Protein AF-0000000086527528 (afdb_homodimer)

Sequence (196 aa):
MATLIVSYPAAEGMGFDREYYLATHISLVRAAWGECGLQSVEALFPAPGAQPFACVTLLRFSDQTGIDAALSSARTAEVVGDVRNFTQVQPAIFRAGDMATLIVSYPAAEGMGFDREYYLATHISLVRAAWGECGLQSVEALFPAPGAQPFACVTLLRFSDQTGIDAALSSARTAEVVGDVRNFTQVQPAIFRAGD

pLDDT: mean 96.7, std 4.32, range [61.22, 98.81]

Secondary structure (DSSP, 8-state):
-EEEEEEEE--TT--B-HHHIIIIIHHHHHHHHGGGTEEEEEEE-BPSS--SEEEEEEEEESSHHHHHHHHHSTTHHHHHHTGGGTBSSPPEEEEE--/-EEEEEEEE--TT--B-HHHIIIIIHHHHHHHHGGGTEEEEEEE-BPSS--SEEEEEEEEESSHHHHHHHHHSTTHHHHHHTGGGTBSSPPEEEEE--

InterPro domains:
  IPR009799 EthD domain [TIGR02118] (1-93)
  IPR011008 Dimeric alpha-beta barrel [SSF54909] (1-95)

Radius of gyration: 17.03 Å; Cα contacts (8 Å, |Δi|>4): 379; chains: 2; bounding box: 34×44×36 Å

Structure (mmCIF, N/CA/C/O backbone):
data_AF-0000000086527528-model_v1
#
loop_
_entity.id
_entity.type
_entity.pdbx_description
1 polymer 'EthD family reductase'
#
loop_
_atom_site.group_PDB
_atom_site.id
_atom_site.type_symbol
_atom_site.label_atom_id
_atom_site.label_alt_id
_atom_site.label_comp_id
_atom_site.label_asym_id
_atom_site.label_entity_id
_atom_site.label_seq_id
_atom_site.pdbx_PDB_ins_code
_atom_site.Cartn_x
_atom_site.Cartn_y
_atom_site.Cartn_z
_atom_site.occupancy
_atom_site.B_iso_or_equiv
_atom_site.auth_seq_id
_atom_site.auth_comp_id
_atom_site.auth_asym_id
_atom_site.auth_atom_id
_atom_site.pdbx_PDB_model_num
ATOM 1 N N . MET A 1 1 ? 12.195 -6.562 8.039 1 93.25 1 MET A N 1
ATOM 2 C CA . MET A 1 1 ? 11.016 -7.047 7.312 1 93.25 1 MET A CA 1
ATOM 3 C C . MET A 1 1 ? 10.859 -6.312 5.984 1 93.25 1 MET A C 1
ATOM 5 O O . MET A 1 1 ? 11.023 -5.094 5.918 1 93.25 1 MET A O 1
ATOM 9 N N . ALA A 1 2 ? 10.656 -7.102 4.898 1 97.62 2 ALA A N 1
ATOM 10 C CA . ALA A 1 2 ? 10.438 -6.527 3.574 1 97.62 2 ALA A CA 1
ATOM 11 C C . ALA A 1 2 ? 8.969 -6.637 3.164 1 97.62 2 ALA A C 1
ATOM 13 O O . ALA A 1 2 ? 8.258 -7.531 3.621 1 97.62 2 ALA A O 1
ATOM 14 N N . THR A 1 3 ? 8.578 -5.715 2.365 1 98.56 3 THR A N 1
ATOM 15 C CA . THR A 1 3 ? 7.184 -5.695 1.939 1 98.56 3 THR A CA 1
ATOM 16 C C . THR A 1 3 ? 7.082 -5.664 0.417 1 98.56 3 THR A C 1
ATOM 18 O O . THR A 1 3 ? 7.75 -4.863 -0.238 1 98.56 3 THR A O 1
ATOM 21 N N . LEU A 1 4 ? 6.344 -6.562 -0.132 1 98.62 4 LEU A N 1
ATOM 22 C CA . LEU A 1 4 ? 5.91 -6.527 -1.524 1 98.62 4 LEU A CA 1
ATOM 23 C C . LEU A 1 4 ? 4.469 -6.043 -1.633 1 98.62 4 LEU A C 1
ATOM 25 O O . LEU A 1 4 ? 3.559 -6.652 -1.061 1 98.62 4 LEU A O 1
ATOM 29 N N . ILE A 1 5 ? 4.281 -4.953 -2.312 1 98.75 5 ILE A N 1
ATOM 30 C CA . ILE A 1 5 ? 2.943 -4.418 -2.529 1 98.75 5 ILE A CA 1
ATOM 31 C C . ILE A 1 5 ? 2.512 -4.672 -3.973 1 98.75 5 ILE A C 1
ATOM 33 O O . ILE A 1 5 ? 3.227 -4.312 -4.914 1 98.75 5 ILE A O 1
ATOM 37 N N . VAL A 1 6 ? 1.401 -5.305 -4.105 1 98.69 6 VAL A N 1
ATOM 38 C CA . VAL A 1 6 ? 0.771 -5.52 -5.406 1 98.69 6 VAL A CA 1
ATOM 39 C C . VAL A 1 6 ? -0.529 -4.723 -5.488 1 98.69 6 VAL A C 1
ATOM 41 O O . VAL A 1 6 ? -1.439 -4.926 -4.68 1 98.69 6 VAL A O 1
ATOM 44 N N . SER A 1 7 ? -0.571 -3.816 -6.434 1 98.44 7 SER A N 1
ATOM 45 C CA . SER A 1 7 ? -1.746 -2.963 -6.582 1 98.44 7 SER A CA 1
ATOM 46 C C . SER A 1 7 ? -2.457 -3.227 -7.902 1 98.44 7 SER A C 1
ATOM 48 O O . SER A 1 7 ? -1.813 -3.348 -8.945 1 98.44 7 SER A O 1
ATOM 50 N N . TYR A 1 8 ? -3.746 -3.334 -7.844 1 98.38 8 TYR A N 1
ATOM 51 C CA . TYR A 1 8 ? -4.598 -3.473 -9.023 1 98.38 8 TYR A CA 1
ATOM 52 C C . TYR A 1 8 ? -5.371 -2.188 -9.289 1 98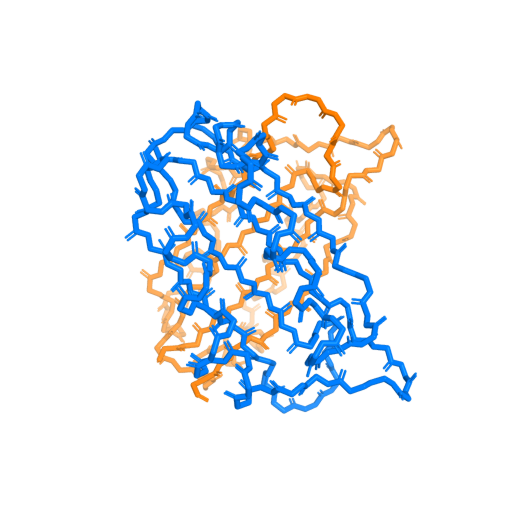.38 8 TYR A C 1
ATOM 54 O O . TYR A 1 8 ? -6.379 -1.911 -8.633 1 98.38 8 TYR A O 1
ATOM 62 N N . PRO A 1 9 ? -4.875 -1.403 -10.258 1 97.5 9 PRO A N 1
ATOM 63 C CA . PRO A 1 9 ? -5.59 -0.156 -10.539 1 97.5 9 PRO A CA 1
ATOM 64 C C . PRO A 1 9 ? -7.062 -0.381 -10.867 1 97.5 9 PRO A C 1
ATOM 66 O O . PRO A 1 9 ? -7.418 -1.403 -11.461 1 97.5 9 PRO A O 1
ATOM 69 N N . ALA A 1 10 ? -7.867 0.592 -10.43 1 96.88 10 ALA A N 1
ATOM 70 C CA . ALA A 1 10 ? -9.258 0.586 -10.867 1 96.88 10 ALA A CA 1
ATOM 71 C C . ALA A 1 10 ? -9.375 1.012 -12.328 1 96.88 10 ALA A C 1
ATOM 73 O O . ALA A 1 10 ? -8.711 1.958 -12.758 1 96.88 10 ALA A O 1
ATOM 74 N N . ALA A 1 11 ? -9.953 0.216 -13.109 1 92.81 11 ALA A N 1
ATOM 75 C CA . ALA A 1 11 ? -10.133 0.537 -14.523 1 92.81 11 ALA A CA 1
ATOM 76 C C . ALA A 1 11 ? -11.594 0.412 -14.93 1 92.81 11 ALA A C 1
ATOM 78 O O . ALA A 1 11 ? -12.273 -0.55 -14.562 1 92.81 11 ALA A O 1
ATOM 79 N N . GLU A 1 12 ? -11.969 1.479 -15.633 1 89.25 12 GLU A N 1
ATOM 80 C CA . GLU A 1 12 ? -13.352 1.474 -16.094 1 89.25 12 GLU A CA 1
ATOM 81 C C . GLU A 1 12 ? -13.664 0.212 -16.906 1 89.25 12 GLU A C 1
ATOM 83 O O . GLU A 1 12 ? -12.883 -0.181 -17.766 1 89.25 12 GLU A O 1
ATOM 88 N N . GLY A 1 13 ? -14.734 -0.458 -16.578 1 90.94 13 GLY A N 1
ATOM 89 C CA . GLY A 1 13 ? -15.195 -1.611 -17.344 1 90.94 13 GLY A CA 1
ATOM 90 C C . GLY A 1 13 ? -14.5 -2.9 -16.953 1 90.94 13 GLY A C 1
ATOM 91 O O . GLY A 1 13 ? -14.844 -3.977 -17.438 1 90.94 13 GLY A O 1
ATOM 92 N N . MET A 1 14 ? -13.539 -2.709 -16.141 1 91.56 14 MET A N 1
ATOM 93 C CA . MET A 1 14 ? -12.852 -3.91 -15.68 1 91.56 14 MET A CA 1
ATOM 94 C C . MET A 1 14 ? -13.25 -4.246 -14.242 1 91.56 14 MET A C 1
ATOM 96 O O . MET A 1 14 ? -13.469 -3.35 -13.43 1 91.56 14 MET A O 1
ATOM 100 N N . GLY A 1 15 ? -13.461 -5.566 -14.039 1 95.06 15 GLY A N 1
ATOM 101 C CA . GLY A 1 15 ? -13.891 -6.016 -12.719 1 95.06 15 GLY A CA 1
ATOM 102 C C . GLY A 1 15 ? -12.781 -6.688 -11.93 1 95.06 15 GLY A C 1
ATOM 103 O O . GLY A 1 15 ? -11.688 -6.91 -12.453 1 95.06 15 GLY A O 1
ATOM 104 N N . PHE A 1 16 ? -13.062 -6.918 -10.68 1 98.19 16 PHE A N 1
ATOM 105 C CA . PHE A 1 16 ? -12.227 -7.648 -9.734 1 98.19 16 PHE A CA 1
ATOM 106 C C . PHE A 1 16 ? -13.07 -8.602 -8.891 1 98.19 16 PHE A C 1
ATOM 108 O O . PHE A 1 16 ? -13.93 -8.164 -8.125 1 98.19 16 PHE A O 1
ATOM 115 N N . ASP A 1 17 ? -12.859 -9.844 -9.109 1 98.5 17 ASP A N 1
ATOM 116 C CA . ASP A 1 17 ? -13.609 -10.844 -8.352 1 98.5 17 ASP A CA 1
ATOM 117 C C . ASP A 1 17 ? -13.008 -11.031 -6.957 1 98.5 17 ASP A C 1
ATOM 119 O O . ASP A 1 17 ? -12.195 -11.938 -6.742 1 98.5 17 ASP A O 1
ATOM 123 N N . ARG A 1 18 ? -13.516 -10.258 -6.027 1 97.69 18 ARG A N 1
ATOM 124 C CA . ARG A 1 18 ? -12.984 -10.234 -4.668 1 97.69 18 ARG A CA 1
ATOM 125 C C . ARG A 1 18 ? -13.109 -11.602 -4.008 1 97.69 18 ARG A C 1
ATOM 127 O O . ARG A 1 18 ? -12.188 -12.055 -3.32 1 97.69 18 ARG A O 1
ATOM 134 N N . GLU A 1 19 ? -14.281 -12.195 -4.18 1 98.25 19 GLU A N 1
ATOM 135 C CA . GLU A 1 19 ? -14.523 -13.484 -3.543 1 98.25 19 GLU A CA 1
ATOM 136 C C . GLU A 1 19 ? -13.5 -14.523 -3.998 1 98.25 19 GLU A C 1
ATOM 138 O O . GLU A 1 19 ? -12.906 -15.219 -3.174 1 98.25 19 GLU A O 1
ATOM 143 N N . TYR A 1 20 ? -13.336 -14.617 -5.344 1 98.81 20 TYR A N 1
ATOM 144 C CA . TYR A 1 20 ? -12.344 -15.555 -5.867 1 98.81 20 TYR A CA 1
ATOM 145 C C . TYR A 1 20 ? -10.953 -15.242 -5.332 1 98.81 20 TYR A C 1
ATOM 147 O O . TYR A 1 20 ? -10.211 -16.141 -4.941 1 98.81 20 TYR A O 1
ATOM 155 N N . TYR A 1 21 ? -10.648 -13.953 -5.305 1 98.75 21 TYR A N 1
ATOM 156 C CA . TYR A 1 21 ? -9.328 -13.516 -4.879 1 98.75 21 TYR A CA 1
ATOM 157 C C . TYR A 1 21 ? -9.031 -13.977 -3.455 1 98.75 21 TYR A C 1
ATOM 159 O O . TYR A 1 21 ? -7.977 -14.562 -3.189 1 98.75 21 TYR A O 1
ATOM 167 N N . LEU A 1 22 ? -9.984 -13.758 -2.518 1 98.12 22 LEU A N 1
ATOM 168 C CA . LEU A 1 22 ? -9.805 -14.07 -1.103 1 98.12 22 LEU A CA 1
ATOM 169 C C . LEU A 1 22 ? -9.859 -15.578 -0.866 1 98.12 22 LEU A C 1
ATOM 171 O O . LEU A 1 22 ? -9.078 -16.109 -0.077 1 98.12 22 LEU A O 1
ATOM 175 N N . ALA A 1 23 ? -10.688 -16.25 -1.601 1 98 23 ALA A N 1
ATOM 176 C CA . ALA A 1 23 ? -10.945 -17.656 -1.328 1 98 23 ALA A CA 1
ATOM 177 C C . ALA A 1 23 ? -9.906 -18.547 -2.004 1 98 23 ALA A C 1
ATOM 179 O O . ALA A 1 23 ? -9.586 -19.641 -1.508 1 98 23 ALA A O 1
ATOM 180 N N . THR A 1 24 ? -9.352 -18.094 -3.145 1 98.69 24 THR A N 1
ATOM 181 C CA . THR A 1 24 ? -8.539 -18.984 -3.961 1 98.69 24 THR A CA 1
ATOM 182 C C . THR A 1 24 ? -7.156 -18.391 -4.203 1 98.69 24 THR A C 1
ATOM 184 O O . THR A 1 24 ? -6.141 -19.031 -3.918 1 98.69 24 THR A O 1
ATOM 187 N N . HIS A 1 25 ? -7.051 -17.188 -4.73 1 98.81 25 HIS A N 1
ATOM 188 C CA . HIS A 1 25 ? -5.766 -16.641 -5.156 1 98.81 25 HIS A CA 1
ATOM 189 C C . HIS A 1 25 ? -4.82 -16.469 -3.975 1 98.81 25 HIS A C 1
ATOM 191 O O . HIS A 1 25 ? -3.631 -16.781 -4.074 1 98.81 25 HIS A O 1
ATOM 197 N N . ILE A 1 26 ? -5.336 -15.984 -2.848 1 98.69 26 ILE A N 1
ATOM 198 C CA . ILE A 1 26 ? -4.492 -15.75 -1.68 1 98.69 26 ILE A CA 1
ATOM 199 C C . ILE A 1 26 ? -3.914 -17.078 -1.189 1 98.69 26 ILE A C 1
ATOM 201 O O . ILE A 1 26 ? -2.746 -17.141 -0.801 1 98.69 26 ILE A O 1
ATOM 205 N N . SER A 1 27 ? -4.773 -18.109 -1.193 1 98.5 27 SER A N 1
ATOM 206 C CA . SER A 1 27 ? -4.277 -19.422 -0.811 1 98.5 27 SER A CA 1
ATOM 207 C C . SER A 1 27 ? -3.174 -19.891 -1.752 1 98.5 27 SER A C 1
ATOM 209 O O . SER A 1 27 ? -2.189 -20.484 -1.312 1 98.5 27 SER A O 1
ATOM 211 N N . LEU A 1 28 ? -3.336 -19.656 -3.049 1 98.62 28 LEU A N 1
ATOM 212 C CA . LEU A 1 28 ? -2.32 -19.984 -4.043 1 98.62 28 LEU A CA 1
ATOM 213 C C . LEU A 1 28 ? -1.018 -19.25 -3.758 1 98.62 28 LEU A C 1
ATOM 215 O O . LEU A 1 28 ? 0.061 -19.844 -3.803 1 98.62 28 LEU A O 1
ATOM 219 N N . VAL A 1 29 ? -1.056 -17.969 -3.432 1 98.69 29 VAL A N 1
ATOM 220 C CA . VAL A 1 29 ? 0.1 -17.141 -3.113 1 98.69 29 VAL A CA 1
ATOM 221 C C . VAL A 1 29 ? 0.828 -17.719 -1.898 1 98.69 29 VAL A C 1
ATOM 223 O O . VAL A 1 29 ? 2.049 -17.875 -1.922 1 98.69 29 VAL A O 1
ATOM 226 N N . ARG A 1 30 ? 0.06 -18.047 -0.839 1 98.38 30 ARG A N 1
ATOM 227 C CA . ARG A 1 30 ? 0.654 -18.578 0.384 1 98.38 30 ARG A CA 1
ATOM 228 C C . ARG A 1 30 ? 1.341 -19.906 0.126 1 98.38 30 ARG A C 1
ATOM 230 O O . ARG A 1 30 ? 2.426 -20.172 0.653 1 98.38 30 ARG A O 1
ATOM 237 N N . ALA A 1 31 ? 0.697 -20.75 -0.648 1 98 31 ALA A N 1
ATOM 238 C CA . ALA A 1 31 ? 1.277 -22.047 -0.977 1 98 31 ALA A CA 1
ATOM 239 C C . ALA A 1 31 ? 2.557 -21.891 -1.795 1 98 31 ALA A C 1
ATOM 241 O O . ALA A 1 31 ? 3.537 -22.594 -1.571 1 98 31 ALA A O 1
ATOM 242 N N . ALA A 1 32 ? 2.539 -20.969 -2.713 1 98.19 32 ALA A N 1
ATOM 243 C CA . ALA A 1 32 ? 3.658 -20.781 -3.633 1 98.19 32 ALA A CA 1
ATOM 244 C C . ALA A 1 32 ? 4.848 -20.141 -2.922 1 98.19 32 ALA A C 1
ATOM 246 O O . ALA A 1 32 ? 6 -20.469 -3.209 1 98.19 32 ALA A O 1
ATOM 247 N N . TRP A 1 33 ? 4.609 -19.219 -1.93 1 98.25 33 TRP A N 1
ATOM 248 C CA . TRP A 1 33 ? 5.691 -18.344 -1.493 1 98.25 33 TRP A CA 1
ATOM 249 C C . TRP A 1 33 ? 5.957 -18.516 -0.001 1 98.25 33 TRP A C 1
ATOM 251 O O . TRP A 1 33 ? 6.828 -17.844 0.559 1 98.25 33 TRP A O 1
ATOM 261 N N . GLY A 1 34 ? 5.168 -19.375 0.672 1 97.69 34 GLY A N 1
ATOM 262 C CA . GLY A 1 34 ? 5.398 -19.609 2.088 1 97.69 34 GLY A CA 1
ATOM 263 C C . GLY A 1 34 ? 6.828 -20.016 2.4 1 97.69 34 GLY A C 1
ATOM 264 O O . GLY A 1 34 ? 7.426 -19.516 3.355 1 97.69 34 GLY A O 1
ATOM 265 N N . GLU A 1 35 ? 7.355 -20.859 1.622 1 96.62 35 GLU A N 1
ATOM 266 C CA . GLU A 1 35 ? 8.703 -21.375 1.871 1 96.62 35 GLU A CA 1
ATOM 267 C C . GLU A 1 35 ? 9.758 -20.328 1.524 1 96.62 35 GLU A C 1
ATOM 269 O O . GLU A 1 35 ? 10.93 -20.484 1.87 1 96.62 35 GLU A O 1
ATOM 274 N N . CYS A 1 36 ? 9.336 -19.312 0.829 1 97.38 36 CYS A N 1
ATOM 275 C CA . CYS A 1 36 ? 10.258 -18.25 0.459 1 97.38 36 CYS A CA 1
ATOM 276 C C . CYS A 1 36 ? 10.32 -17.188 1.55 1 97.38 36 CYS A C 1
ATOM 278 O O . CYS A 1 36 ? 10.953 -16.141 1.368 1 97.38 36 CYS A O 1
ATOM 280 N N . GLY A 1 37 ? 9.609 -17.422 2.676 1 97.06 37 GLY A N 1
ATOM 281 C CA . GLY A 1 37 ? 9.688 -16.469 3.773 1 97.06 37 GLY A CA 1
ATOM 282 C C . GLY A 1 37 ? 8.453 -15.586 3.885 1 97.06 37 GLY A C 1
ATOM 283 O O . GLY A 1 37 ? 8.453 -14.617 4.641 1 97.06 37 GLY A O 1
ATOM 284 N N . LEU A 1 38 ? 7.395 -15.852 3.115 1 98.31 38 LEU A N 1
ATOM 285 C CA . LEU A 1 38 ? 6.145 -15.109 3.264 1 98.31 38 LEU A CA 1
ATOM 286 C C . LEU A 1 38 ? 5.574 -15.289 4.668 1 98.31 38 LEU A C 1
ATOM 288 O O . LEU A 1 38 ? 5.355 -16.422 5.117 1 98.31 38 LEU A O 1
ATOM 292 N N . GLN A 1 39 ? 5.34 -14.117 5.316 1 98.19 39 GLN A N 1
ATOM 293 C CA . GLN A 1 39 ? 4.891 -14.156 6.703 1 98.19 39 GLN A CA 1
ATOM 294 C C . GLN A 1 39 ? 3.416 -13.781 6.812 1 98.19 39 GLN A C 1
ATOM 296 O O . GLN A 1 39 ? 2.707 -14.273 7.695 1 98.19 39 GLN A O 1
ATOM 301 N N . SER A 1 40 ? 2.979 -12.898 5.957 1 98.06 40 SER A N 1
ATOM 302 C CA . SER A 1 40 ? 1.575 -12.492 5.992 1 98.06 40 SER A CA 1
ATOM 303 C C . SER A 1 40 ? 1.138 -11.898 4.664 1 98.06 40 SER A C 1
ATOM 305 O O . SER A 1 40 ? 1.968 -11.414 3.891 1 98.06 40 SER A O 1
ATOM 307 N N . VAL A 1 41 ? -0.098 -12 4.344 1 98.44 41 VAL A N 1
ATOM 308 C CA . VAL A 1 41 ? -0.781 -11.406 3.203 1 98.44 41 VAL A CA 1
ATOM 309 C C . VAL A 1 41 ? -2.014 -10.641 3.68 1 98.44 41 VAL A C 1
ATOM 311 O O . VAL A 1 41 ? -2.854 -11.188 4.398 1 98.44 41 VAL A O 1
ATOM 314 N N . GLU A 1 42 ? -2.064 -9.453 3.346 1 97.94 42 GLU A N 1
ATOM 315 C CA . GLU A 1 42 ? -3.225 -8.617 3.646 1 97.94 42 GLU A CA 1
ATOM 316 C C . GLU A 1 42 ? -3.781 -7.969 2.381 1 97.94 42 GLU A C 1
ATOM 318 O O . GLU A 1 42 ? -3.107 -7.156 1.744 1 97.94 42 GLU A O 1
ATOM 323 N N . ALA A 1 43 ? -5.012 -8.352 1.995 1 98.31 43 ALA A N 1
ATOM 324 C CA . ALA A 1 43 ? -5.711 -7.738 0.866 1 98.31 43 ALA A CA 1
ATOM 325 C C . ALA A 1 43 ? -6.605 -6.594 1.329 1 98.31 43 ALA A C 1
ATOM 327 O O . ALA A 1 43 ? -7.457 -6.777 2.203 1 98.31 43 ALA A O 1
ATOM 328 N N . LEU A 1 44 ? -6.398 -5.445 0.76 1 98.38 44 LEU A N 1
ATOM 329 C CA . LEU A 1 44 ? -7.164 -4.242 1.071 1 98.38 44 LEU A CA 1
ATOM 330 C C . LEU A 1 44 ? -8.078 -3.863 -0.093 1 98.38 44 LEU A C 1
ATOM 332 O O . LEU A 1 44 ? -7.605 -3.682 -1.219 1 98.38 44 LEU A O 1
ATOM 336 N N . PHE A 1 45 ? -9.336 -3.752 0.229 1 97.88 45 PHE A N 1
ATOM 337 C CA . PHE A 1 45 ? -10.32 -3.381 -0.777 1 97.88 45 PHE A CA 1
ATOM 338 C C . PHE A 1 45 ? -10.852 -1.974 -0.525 1 97.88 45 PHE A C 1
ATOM 340 O O . PHE A 1 45 ? -10.867 -1.505 0.615 1 97.88 45 PHE A O 1
ATOM 347 N N . PRO A 1 46 ? -11.281 -1.362 -1.619 1 97.38 46 PRO A N 1
ATOM 348 C CA . PRO A 1 46 ? -11.633 0.056 -1.515 1 97.38 46 PRO A CA 1
ATOM 349 C C . PRO A 1 46 ? -12.883 0.295 -0.667 1 97.38 46 PRO A C 1
ATOM 351 O O . PRO A 1 46 ? -13.82 -0.504 -0.705 1 97.38 46 PRO A O 1
ATOM 354 N N . ALA A 1 47 ? -12.812 1.4 0.105 1 96.25 47 ALA A N 1
ATOM 355 C CA . ALA A 1 47 ? -14.031 1.97 0.666 1 96.25 47 ALA A CA 1
ATOM 356 C C . ALA A 1 47 ? -14.992 2.414 -0.438 1 96.25 47 ALA A C 1
ATOM 358 O O . ALA A 1 47 ? -14.594 2.516 -1.603 1 96.25 47 ALA A O 1
ATOM 359 N N . PRO A 1 48 ? -16.25 2.58 -0.132 1 93.12 48 PRO A N 1
ATOM 360 C CA . PRO A 1 48 ? -17.203 3.049 -1.138 1 93.12 48 PRO A CA 1
ATOM 361 C C . PRO A 1 48 ? -16.781 4.363 -1.789 1 93.12 48 PRO A C 1
ATOM 363 O O . PRO A 1 48 ? -16.156 5.203 -1.141 1 93.12 48 PRO A O 1
ATOM 366 N N . GLY A 1 49 ? -17.203 4.52 -3.066 1 91.5 49 GLY A N 1
ATOM 367 C CA . GLY A 1 49 ? -16.844 5.707 -3.826 1 91.5 49 GLY A CA 1
ATOM 368 C C . GLY A 1 49 ? -15.711 5.473 -4.809 1 91.5 49 GLY A C 1
ATOM 369 O O . GLY A 1 49 ? -15.227 4.352 -4.949 1 91.5 49 GLY A O 1
ATOM 370 N N . ALA A 1 50 ? -15.367 6.539 -5.488 1 93.06 50 ALA A N 1
ATOM 371 C CA . ALA A 1 50 ? -14.289 6.438 -6.465 1 93.06 50 ALA A CA 1
ATOM 372 C C . ALA A 1 50 ? -12.938 6.25 -5.77 1 93.06 50 ALA A C 1
ATOM 374 O O . ALA A 1 50 ? -12.57 7.035 -4.895 1 93.06 50 ALA A O 1
ATOM 375 N N . GLN A 1 51 ? -12.32 5.191 -6.121 1 96.19 51 GLN A N 1
ATOM 376 C CA . GLN A 1 51 ? -11.008 4.844 -5.578 1 96.19 51 GLN A CA 1
ATOM 377 C C . GLN A 1 51 ? -10.047 4.449 -6.691 1 96.19 51 GLN A C 1
ATOM 379 O O . GLN A 1 51 ? -10.453 3.902 -7.715 1 96.19 51 GLN A O 1
ATOM 384 N N . PRO A 1 52 ? -8.742 4.68 -6.473 1 96.69 52 PRO A N 1
ATOM 385 C CA . PRO A 1 52 ? -7.777 4.465 -7.551 1 96.69 52 PRO A CA 1
ATOM 386 C C . PRO A 1 52 ? -7.434 2.988 -7.746 1 96.69 52 PRO A C 1
ATOM 388 O O . PRO A 1 52 ? -6.891 2.611 -8.789 1 96.69 52 PRO A O 1
ATOM 391 N N . PHE A 1 53 ? -7.738 2.168 -6.797 1 97.75 53 PHE A N 1
ATOM 392 C CA . PHE A 1 53 ? -7.395 0.754 -6.898 1 97.75 53 PHE A CA 1
ATOM 393 C C . PHE A 1 53 ? -8.602 -0.122 -6.602 1 97.75 53 PHE A C 1
ATOM 395 O O . PHE A 1 53 ? -9.43 0.22 -5.754 1 97.75 53 PHE A O 1
ATOM 402 N N . ALA A 1 54 ? -8.656 -1.201 -7.258 1 97.81 54 ALA A N 1
ATOM 403 C CA . ALA A 1 54 ? -9.641 -2.242 -6.961 1 97.81 54 ALA A CA 1
ATOM 404 C C . ALA A 1 54 ? -9.188 -3.094 -5.773 1 97.81 54 ALA A C 1
ATOM 406 O O . ALA A 1 54 ? -10.016 -3.684 -5.074 1 97.81 54 ALA A O 1
ATOM 407 N N . CYS A 1 55 ? -7.871 -3.152 -5.562 1 98.38 55 CYS A N 1
ATOM 408 C CA . CYS A 1 55 ? -7.254 -3.914 -4.484 1 98.38 55 CYS A CA 1
ATOM 409 C C . CYS A 1 55 ? -5.793 -3.521 -4.305 1 98.38 55 CYS A C 1
ATOM 411 O O . CYS A 1 55 ? -5.094 -3.256 -5.281 1 98.38 55 CYS A O 1
ATOM 413 N N . VAL A 1 56 ? -5.383 -3.469 -3.148 1 98.62 56 VAL A N 1
ATOM 414 C CA . VAL A 1 56 ? -3.971 -3.41 -2.793 1 98.62 56 VAL A CA 1
ATOM 415 C C . VAL A 1 56 ? -3.631 -4.543 -1.828 1 98.62 56 VAL A C 1
ATOM 417 O O . VAL A 1 56 ? -4.238 -4.66 -0.762 1 98.62 56 VAL A O 1
ATOM 420 N N . THR A 1 57 ? -2.688 -5.301 -2.191 1 98.75 57 THR A N 1
ATOM 421 C CA . THR A 1 57 ? -2.289 -6.418 -1.343 1 98.75 57 THR A CA 1
ATOM 422 C C . THR A 1 57 ? -0.888 -6.199 -0.78 1 98.75 57 THR A C 1
ATOM 424 O O . THR A 1 57 ? 0.044 -5.887 -1.523 1 98.75 57 THR A O 1
ATOM 427 N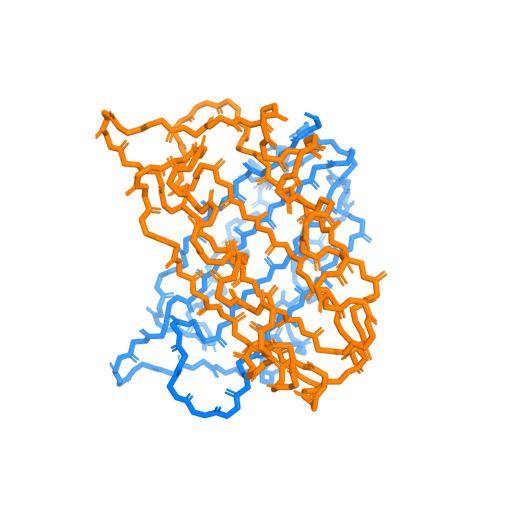 N . LEU A 1 58 ? -0.801 -6.281 0.498 1 98.31 58 LEU A N 1
ATOM 428 C CA . LEU A 1 58 ? 0.467 -6.211 1.215 1 98.31 58 LEU A CA 1
ATOM 429 C C . LEU A 1 58 ? 0.986 -7.605 1.542 1 98.31 58 LEU A C 1
ATOM 431 O O . LEU A 1 58 ? 0.324 -8.367 2.248 1 98.31 58 LEU A O 1
ATOM 435 N N . LEU A 1 59 ? 2.139 -7.949 1.013 1 98.62 59 LEU A N 1
ATOM 436 C CA . LEU A 1 59 ? 2.811 -9.203 1.334 1 98.62 59 LEU A CA 1
ATOM 437 C C . LEU A 1 59 ? 4.09 -8.945 2.121 1 98.62 59 LEU A C 1
ATOM 439 O O . LEU A 1 59 ? 5.004 -8.281 1.63 1 98.62 59 LEU A O 1
ATOM 443 N N . ARG A 1 60 ? 4.148 -9.508 3.363 1 98.5 60 ARG A N 1
ATOM 444 C CA . ARG A 1 60 ? 5.312 -9.312 4.219 1 98.5 60 ARG A CA 1
ATOM 445 C C . ARG A 1 60 ? 6.227 -10.531 4.191 1 98.5 60 ARG A C 1
ATOM 447 O O . ARG A 1 60 ? 5.77 -11.664 4.359 1 98.5 60 ARG A O 1
ATOM 454 N N . PHE A 1 61 ? 7.441 -10.242 3.938 1 98.38 61 PHE A N 1
ATOM 455 C CA . PHE A 1 61 ? 8.492 -11.258 3.936 1 98.38 61 PHE A CA 1
ATOM 456 C C . PHE A 1 61 ? 9.516 -10.969 5.027 1 98.38 61 PHE A C 1
ATOM 458 O O . PHE A 1 61 ? 9.602 -9.852 5.531 1 98.38 61 PHE A O 1
ATOM 465 N N . SER A 1 62 ? 10.305 -12.008 5.301 1 95.12 62 SER A N 1
ATOM 466 C CA . SER A 1 62 ? 11.352 -11.836 6.305 1 95.12 62 SER A CA 1
ATOM 467 C C . SER A 1 62 ? 12.375 -10.797 5.863 1 95.12 62 SER A C 1
ATOM 469 O O . SER A 1 62 ? 12.859 -10.008 6.676 1 95.12 62 SER A O 1
ATOM 471 N N . ASP A 1 63 ? 12.742 -10.812 4.691 1 95.62 63 ASP A N 1
ATOM 472 C CA . ASP A 1 63 ? 13.711 -9.883 4.125 1 95.62 63 ASP A CA 1
ATOM 473 C C . ASP A 1 63 ? 13.594 -9.828 2.602 1 95.62 63 ASP A C 1
ATOM 475 O O . ASP A 1 63 ? 12.734 -10.492 2.016 1 95.62 63 ASP A O 1
ATOM 479 N N . GLN A 1 64 ? 14.492 -9.023 1.98 1 96.44 64 GLN A N 1
ATOM 480 C CA . GLN A 1 64 ? 14.484 -8.844 0.533 1 96.44 64 GLN A CA 1
ATOM 481 C C . GLN A 1 64 ? 14.836 -10.141 -0.185 1 96.44 64 GLN A C 1
ATOM 483 O O . GLN A 1 64 ? 14.344 -10.406 -1.286 1 96.44 64 GLN A O 1
ATOM 488 N N . THR A 1 65 ? 15.633 -11 0.413 1 96.56 65 THR A N 1
ATOM 489 C CA . THR A 1 65 ? 16 -12.273 -0.195 1 96.56 65 THR A CA 1
ATOM 490 C C . THR A 1 65 ? 14.781 -13.164 -0.384 1 96.56 65 THR A C 1
ATOM 492 O O . THR A 1 65 ? 14.68 -13.891 -1.375 1 96.56 65 THR A O 1
ATOM 495 N N . GLY A 1 66 ? 13.898 -13.109 0.598 1 97.25 66 GLY A N 1
ATOM 496 C CA . GLY A 1 66 ? 12.648 -13.836 0.466 1 97.25 66 GLY A CA 1
ATOM 497 C C . GLY A 1 66 ? 11.812 -13.391 -0.722 1 97.25 66 GLY A C 1
ATOM 498 O O . GLY A 1 66 ? 11.25 -14.219 -1.438 1 97.25 66 GLY A O 1
ATOM 499 N N . ILE A 1 67 ? 11.727 -12.102 -0.979 1 97.69 67 ILE A N 1
ATOM 500 C CA . ILE A 1 67 ? 10.992 -11.586 -2.127 1 97.69 67 ILE A CA 1
ATOM 501 C C . ILE A 1 67 ? 11.656 -12.047 -3.42 1 97.69 67 ILE A C 1
ATOM 503 O O . ILE A 1 67 ? 10.977 -12.492 -4.348 1 97.69 67 ILE A O 1
ATOM 507 N N . ASP A 1 68 ? 12.992 -11.969 -3.48 1 96.56 68 ASP A N 1
ATOM 508 C CA . ASP A 1 68 ? 13.719 -12.453 -4.648 1 96.56 68 ASP A CA 1
ATOM 509 C C . ASP A 1 68 ? 13.398 -13.922 -4.914 1 96.56 68 ASP A C 1
ATOM 511 O O . ASP A 1 68 ? 13.133 -14.312 -6.055 1 96.56 68 ASP A O 1
ATOM 515 N N . ALA A 1 69 ? 13.422 -14.703 -3.885 1 97.81 69 ALA A N 1
ATOM 516 C CA . ALA A 1 69 ? 13.148 -16.141 -3.996 1 97.81 69 ALA A CA 1
ATOM 517 C C . ALA A 1 69 ? 11.727 -16.375 -4.492 1 97.81 69 ALA A C 1
ATOM 519 O O . ALA A 1 69 ? 11.5 -17.234 -5.348 1 97.81 69 ALA A O 1
ATOM 520 N N . ALA A 1 70 ? 10.773 -15.656 -3.936 1 97.94 70 ALA A N 1
ATOM 521 C CA . ALA A 1 70 ? 9.375 -15.805 -4.316 1 97.94 70 ALA A CA 1
ATOM 522 C C . ALA A 1 70 ? 9.172 -15.492 -5.797 1 97.94 70 ALA A C 1
ATOM 524 O O . ALA A 1 70 ? 8.594 -16.297 -6.535 1 97.94 70 ALA A O 1
ATOM 525 N N . LEU A 1 71 ? 9.695 -14.352 -6.25 1 96.38 71 LEU A N 1
ATOM 526 C CA . LEU A 1 71 ? 9.445 -13.875 -7.605 1 96.38 71 LEU A CA 1
ATOM 527 C C . LEU A 1 71 ? 10.195 -14.727 -8.625 1 96.38 71 LEU A C 1
ATOM 529 O O . LEU A 1 71 ? 9.812 -14.773 -9.797 1 96.38 71 LEU A O 1
ATOM 533 N N . SER A 1 72 ? 11.211 -15.43 -8.195 1 96.44 72 SER A N 1
ATOM 534 C CA . SER A 1 72 ? 11.984 -16.266 -9.102 1 96.44 72 SER A CA 1
ATOM 535 C C . SER A 1 72 ? 11.586 -17.734 -8.977 1 96.44 72 SER A C 1
ATOM 537 O O . SER A 1 72 ? 12.102 -18.594 -9.703 1 96.44 72 SER A O 1
ATOM 539 N N . SER A 1 73 ? 10.742 -18.016 -8.117 1 96.44 73 SER A N 1
ATOM 540 C CA . SER A 1 73 ? 10.359 -19.406 -7.867 1 96.44 73 SER A CA 1
ATOM 541 C C . SER A 1 73 ? 9.625 -20 -9.062 1 96.44 73 SER A C 1
ATOM 543 O O . SER A 1 73 ? 8.961 -19.281 -9.812 1 96.44 73 SER A O 1
ATOM 545 N N . ALA A 1 74 ? 9.664 -21.328 -9.219 1 95 74 ALA A N 1
ATOM 546 C CA . ALA A 1 74 ? 8.992 -22.047 -10.305 1 95 74 ALA A CA 1
ATOM 547 C C . ALA A 1 74 ? 7.48 -21.922 -10.18 1 95 74 ALA A C 1
ATOM 549 O O . ALA A 1 74 ? 6.766 -22 -11.188 1 95 74 ALA A O 1
ATOM 550 N N . ARG A 1 75 ? 7.035 -21.688 -8.938 1 96.5 75 ARG A N 1
ATOM 551 C CA . ARG A 1 75 ? 5.598 -21.656 -8.703 1 96.5 75 ARG A CA 1
ATOM 552 C C . ARG A 1 75 ? 5.016 -20.281 -9.031 1 96.5 75 ARG A C 1
ATOM 554 O O . ARG A 1 75 ? 3.793 -20.125 -9.102 1 96.5 75 ARG A O 1
ATOM 561 N N . THR A 1 76 ? 5.824 -19.281 -9.203 1 97.62 76 THR A N 1
ATOM 562 C CA . THR A 1 76 ? 5.344 -17.938 -9.461 1 97.62 76 THR A CA 1
ATOM 563 C C . THR A 1 76 ? 4.52 -17.891 -10.742 1 97.62 76 THR A C 1
ATOM 565 O O . THR A 1 76 ? 3.566 -17.109 -10.844 1 97.62 76 THR A O 1
ATOM 568 N N . ALA A 1 77 ? 4.883 -18.719 -11.734 1 96.88 77 ALA A N 1
ATOM 569 C CA . ALA A 1 77 ? 4.113 -18.766 -12.977 1 96.88 77 ALA A CA 1
ATOM 570 C C . ALA A 1 77 ? 2.65 -19.109 -12.703 1 96.88 77 ALA A C 1
ATOM 572 O O . ALA A 1 77 ? 1.749 -18.578 -13.352 1 96.88 77 ALA A O 1
ATOM 573 N N . GLU A 1 78 ? 2.432 -19.969 -11.797 1 97.31 78 GLU A N 1
ATOM 574 C CA . GLU A 1 78 ? 1.069 -20.344 -11.422 1 97.31 78 GLU A CA 1
ATOM 575 C C . GLU A 1 78 ? 0.327 -19.156 -10.82 1 97.31 78 GLU A C 1
ATOM 577 O O . GLU A 1 78 ? -0.845 -18.922 -11.125 1 97.31 78 GLU A O 1
ATOM 582 N N . VAL A 1 79 ? 0.986 -18.391 -9.898 1 98.19 79 VAL A N 1
ATOM 583 C CA . VAL A 1 79 ? 0.399 -17.234 -9.234 1 98.19 79 VAL A CA 1
ATOM 584 C C . VAL A 1 79 ? 0.04 -16.172 -10.273 1 98.19 79 VAL A C 1
ATOM 586 O O . VAL A 1 79 ? -1.089 -15.68 -10.297 1 98.19 79 VAL A O 1
ATOM 589 N N . VAL A 1 80 ? 0.919 -15.875 -11.141 1 97.5 80 VAL A N 1
ATOM 590 C CA . VAL A 1 80 ? 0.734 -14.836 -12.148 1 97.5 80 VAL A CA 1
ATOM 591 C C . VAL A 1 80 ? -0.316 -15.289 -13.164 1 97.5 80 VAL A C 1
ATOM 593 O O . VAL A 1 80 ? -1.176 -14.5 -13.562 1 97.5 80 VAL A O 1
ATOM 596 N N . GLY A 1 81 ? -0.28 -16.562 -13.562 1 97.75 81 GLY A N 1
ATOM 597 C CA . GLY A 1 81 ? -1.244 -17.109 -14.508 1 97.75 81 GLY A CA 1
ATOM 598 C C . GLY A 1 81 ? -2.662 -17.125 -13.969 1 97.75 81 GLY A C 1
ATOM 599 O O . GLY A 1 81 ? -3.623 -17.203 -14.734 1 97.75 81 GLY A O 1
ATOM 600 N N . ASP A 1 82 ? -2.816 -17.062 -12.656 1 98.56 82 ASP A N 1
ATOM 601 C CA . ASP A 1 82 ? -4.113 -17.125 -11.992 1 98.56 82 ASP A CA 1
ATOM 602 C C . ASP A 1 82 ? -4.801 -15.758 -12.016 1 98.56 82 ASP A C 1
ATOM 604 O O . ASP A 1 82 ? -5.996 -15.656 -11.734 1 98.56 82 ASP A O 1
ATOM 608 N N . VAL A 1 83 ? -4.105 -14.641 -12.391 1 98.44 83 VAL A N 1
ATOM 609 C CA . VAL A 1 83 ? -4.625 -13.281 -12.336 1 98.44 83 VAL A CA 1
ATOM 610 C C . VAL A 1 83 ? -5.848 -13.156 -13.242 1 98.44 83 VAL A C 1
ATOM 612 O O . VAL A 1 83 ? -6.84 -12.523 -12.875 1 98.44 83 VAL A O 1
ATOM 615 N N . ARG A 1 84 ? -5.898 -13.836 -14.305 1 98.12 84 ARG A N 1
ATOM 616 C CA . ARG A 1 84 ? -6.973 -13.727 -15.289 1 98.12 84 ARG A CA 1
ATOM 617 C C . ARG A 1 84 ? -8.281 -14.281 -14.727 1 98.12 84 ARG A C 1
ATOM 619 O O . ARG A 1 84 ? -9.352 -14.062 -15.305 1 98.12 84 ARG A O 1
ATOM 626 N N . ASN A 1 85 ? -8.188 -15.07 -13.695 1 98.5 85 ASN A N 1
ATOM 627 C CA . ASN A 1 85 ? -9.375 -15.695 -13.133 1 98.5 85 ASN A CA 1
ATOM 628 C C . ASN A 1 85 ? -10.164 -14.719 -12.258 1 98.5 85 ASN A C 1
ATOM 630 O O . ASN A 1 85 ? -11.32 -14.977 -11.93 1 98.5 85 ASN A O 1
ATOM 634 N N . PHE A 1 86 ? -9.578 -13.57 -11.898 1 98.62 86 PHE A N 1
ATOM 635 C CA . PHE A 1 86 ? -10.336 -12.68 -11.023 1 98.62 86 PHE A CA 1
ATOM 636 C C . PHE A 1 86 ? -10.297 -11.25 -11.547 1 98.62 86 PHE A C 1
ATOM 638 O O . PHE A 1 86 ? -11.055 -10.398 -11.078 1 98.62 86 PHE A O 1
ATOM 645 N N . THR A 1 87 ? -9.43 -10.938 -12.477 1 98.62 87 THR A N 1
ATOM 646 C CA . THR A 1 87 ? -9.398 -9.586 -13.031 1 98.62 87 THR A CA 1
ATOM 647 C C . THR A 1 87 ? -8.703 -9.57 -14.383 1 98.62 87 THR A C 1
ATOM 649 O O . THR A 1 87 ? -7.945 -10.492 -14.711 1 98.62 87 THR A O 1
ATOM 652 N N . GLN A 1 88 ? -8.922 -8.586 -15.148 1 97.38 88 GLN A N 1
ATOM 653 C CA . GLN A 1 88 ? -8.203 -8.336 -16.406 1 97.38 88 GLN A CA 1
ATOM 654 C C . GLN A 1 88 ? -7.168 -7.23 -16.234 1 97.38 88 GLN A C 1
ATOM 656 O O . GLN A 1 88 ? -6.43 -6.918 -17.172 1 97.38 88 GLN A O 1
ATOM 661 N N . VAL A 1 89 ? -7.168 -6.637 -15.047 1 96.94 89 VAL A N 1
ATOM 662 C CA . VAL A 1 89 ? -6.277 -5.512 -14.789 1 96.94 89 VAL A CA 1
ATOM 663 C C . VAL A 1 89 ? -4.863 -6.023 -14.523 1 96.94 89 VAL A C 1
ATOM 665 O O . VAL A 1 89 ? -4.676 -7.016 -13.812 1 96.94 89 VAL A O 1
ATOM 668 N N . GLN A 1 90 ? -3.916 -5.379 -15.156 1 95.5 90 GLN A N 1
ATOM 669 C CA . GLN A 1 90 ? -2.52 -5.676 -14.859 1 95.5 90 GLN A CA 1
ATOM 670 C C . GLN A 1 90 ? -2.086 -5.027 -13.547 1 95.5 90 GLN A C 1
ATOM 672 O O . GLN A 1 90 ? -2.188 -3.809 -13.391 1 95.5 90 GLN A O 1
ATOM 677 N N . PRO A 1 91 ? -1.567 -5.816 -12.648 1 97.38 91 PRO A N 1
ATOM 678 C CA . PRO A 1 91 ? -1.14 -5.219 -11.375 1 97.38 91 PRO A CA 1
ATOM 679 C C . PRO A 1 91 ? 0.191 -4.48 -11.492 1 97.38 91 PRO A C 1
ATOM 681 O O . PRO A 1 91 ? 0.943 -4.699 -12.445 1 97.38 91 PRO A O 1
ATOM 684 N N . ALA A 1 92 ? 0.404 -3.561 -10.578 1 96.69 92 ALA A N 1
ATOM 685 C CA . ALA A 1 92 ? 1.696 -2.918 -10.359 1 96.69 92 ALA A CA 1
ATOM 686 C C . ALA A 1 92 ? 2.357 -3.447 -9.086 1 96.69 92 ALA A C 1
ATOM 688 O O . ALA A 1 92 ? 1.675 -3.797 -8.125 1 96.69 92 ALA A O 1
ATOM 689 N N . ILE A 1 93 ? 3.664 -3.428 -9.117 1 97.62 93 ILE A N 1
ATOM 690 C CA . ILE A 1 93 ? 4.398 -4.023 -8.008 1 97.62 93 ILE A CA 1
ATOM 691 C C . ILE A 1 93 ? 5.348 -2.992 -7.398 1 97.62 93 ILE A C 1
ATOM 693 O O . ILE A 1 93 ? 6.012 -2.25 -8.125 1 97.62 93 ILE A O 1
ATOM 697 N N . PHE A 1 94 ? 5.359 -2.914 -6.125 1 98.31 94 PHE A N 1
ATOM 698 C CA . PHE A 1 94 ? 6.277 -2.082 -5.355 1 98.31 94 PHE A CA 1
ATOM 699 C C . PHE A 1 94 ? 6.977 -2.902 -4.277 1 98.31 94 PHE A C 1
ATOM 701 O O . PHE A 1 94 ? 6.32 -3.539 -3.449 1 98.31 94 PHE A O 1
ATOM 708 N N . ARG A 1 95 ? 8.344 -2.891 -4.383 1 97.88 95 ARG A N 1
ATOM 709 C CA . ARG A 1 95 ? 9.156 -3.559 -3.375 1 97.88 95 ARG A CA 1
ATOM 710 C C . ARG A 1 95 ? 9.719 -2.557 -2.373 1 97.88 95 ARG A C 1
ATOM 712 O O . ARG A 1 95 ? 10.352 -1.572 -2.76 1 97.88 95 ARG A O 1
ATOM 719 N N . ALA A 1 96 ? 9.258 -2.8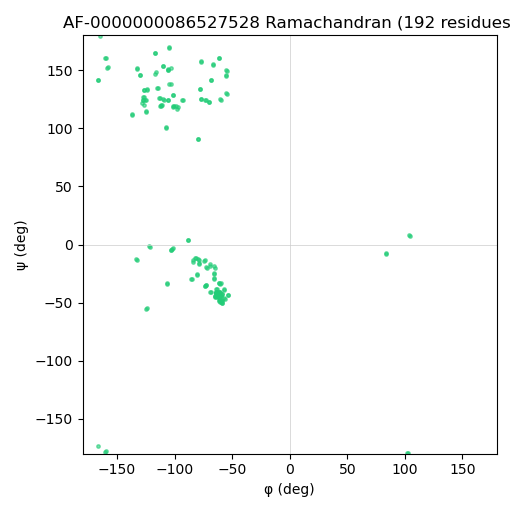77 -1.199 1 97.81 96 ALA A N 1
ATOM 720 C CA . ALA A 1 96 ? 9.742 -1.993 -0.144 1 97.81 96 ALA A CA 1
ATOM 721 C C . ALA A 1 96 ? 10.594 -2.76 0.865 1 97.81 96 ALA A C 1
ATOM 723 O O . ALA A 1 96 ? 10.258 -3.883 1.245 1 97.81 96 ALA A O 1
ATOM 724 N N . GLY A 1 97 ? 11.461 -2.137 1.365 1 80.19 97 GLY A N 1
ATOM 725 C CA . GLY A 1 97 ? 12.242 -2.916 2.314 1 80.19 97 GLY A CA 1
ATOM 726 C C . GLY A 1 97 ? 13.141 -2.064 3.191 1 80.19 97 GLY A C 1
ATOM 727 O O . GLY A 1 97 ? 13.023 -0.837 3.197 1 80.19 97 GLY A O 1
ATOM 728 N N . ASP A 1 98 ? 14.148 -2.793 4.148 1 61.22 98 ASP A N 1
ATOM 729 C CA . ASP A 1 98 ? 14.633 -2.602 5.512 1 61.22 98 ASP A CA 1
ATOM 730 C C . ASP A 1 98 ? 15.289 -1.231 5.672 1 61.22 98 ASP A C 1
ATOM 732 O O . ASP A 1 98 ? 15.711 -0.621 4.688 1 61.22 98 ASP A O 1
ATOM 736 N N . MET B 1 1 ? -10.836 -2.553 11.133 1 92.88 1 MET B N 1
ATOM 737 C CA . MET B 1 1 ? -9.742 -1.602 10.969 1 92.88 1 MET B CA 1
ATOM 738 C C . MET B 1 1 ? -9.719 -1.041 9.547 1 92.88 1 MET B C 1
ATOM 740 O O . MET B 1 1 ? -9.906 -1.782 8.578 1 92.88 1 MET B O 1
ATOM 744 N N . ALA B 1 2 ? -9.625 0.298 9.461 1 97.69 2 ALA B N 1
ATOM 745 C CA . ALA B 1 2 ? -9.547 0.96 8.156 1 97.69 2 ALA B CA 1
ATOM 746 C C . ALA B 1 2 ? -8.117 1.405 7.852 1 97.69 2 ALA B C 1
ATOM 748 O O . ALA B 1 2 ? -7.328 1.648 8.766 1 97.69 2 ALA B O 1
ATOM 749 N N . THR B 1 3 ? -7.836 1.45 6.594 1 98.56 3 THR B N 1
ATOM 750 C CA . THR B 1 3 ? -6.488 1.821 6.184 1 98.56 3 THR B CA 1
ATOM 751 C C . THR B 1 3 ? -6.523 2.967 5.176 1 98.56 3 THR B C 1
ATOM 753 O O . THR B 1 3 ? -7.281 2.924 4.207 1 98.56 3 THR B O 1
ATOM 756 N N . LEU B 1 4 ? -5.793 3.998 5.461 1 98.62 4 LEU B N 1
ATOM 757 C CA . LEU B 1 4 ? -5.484 5.059 4.512 1 98.62 4 LEU B CA 1
ATOM 758 C C . LEU B 1 4 ? -4.078 4.891 3.943 1 98.62 4 LEU B C 1
ATOM 760 O O . LEU B 1 4 ? -3.1 4.883 4.691 1 98.62 4 LEU B O 1
ATOM 764 N N . ILE B 1 5 ? -4.012 4.711 2.652 1 98.75 5 ILE B N 1
ATOM 765 C CA . ILE B 1 5 ? -2.721 4.586 1.982 1 98.75 5 ILE B CA 1
ATOM 766 C C . ILE B 1 5 ? -2.41 5.867 1.216 1 98.75 5 ILE B C 1
ATOM 768 O O . ILE B 1 5 ? -3.219 6.324 0.404 1 98.75 5 ILE B O 1
ATOM 772 N N . VAL B 1 6 ? -1.277 6.438 1.524 1 98.69 6 VAL B N 1
ATOM 773 C CA . VAL B 1 6 ? -0.761 7.594 0.8 1 98.69 6 VAL B CA 1
ATOM 774 C C . VAL B 1 6 ? 0.492 7.199 0.022 1 98.69 6 VAL B C 1
ATOM 776 O O . VAL B 1 6 ? 1.479 6.75 0.609 1 98.69 6 VAL B O 1
ATOM 779 N N . SER B 1 7 ? 0.418 7.34 -1.286 1 98.44 7 SER B N 1
ATOM 780 C CA . SER B 1 7 ? 1.539 6.957 -2.139 1 98.44 7 SER B CA 1
ATOM 781 C C . SER B 1 7 ? 2.135 8.172 -2.848 1 98.44 7 SER B C 1
ATOM 783 O O . SER B 1 7 ? 1.4 9.016 -3.355 1 98.4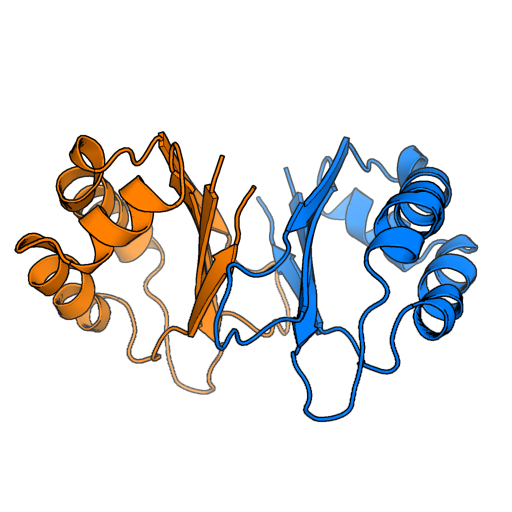4 7 SER B O 1
ATOM 785 N N . TYR B 1 8 ? 3.436 8.25 -2.85 1 98.38 8 TYR B N 1
ATOM 786 C CA . TYR B 1 8 ? 4.18 9.273 -3.57 1 98.38 8 TYR B CA 1
ATOM 787 C C . TYR B 1 8 ? 4.871 8.688 -4.797 1 98.38 8 TYR B C 1
ATOM 789 O O . TYR B 1 8 ? 5.926 8.055 -4.68 1 98.38 8 TYR B O 1
ATOM 797 N N . PRO B 1 9 ? 4.246 8.898 -5.965 1 97.5 9 PRO B N 1
ATOM 798 C CA . PRO B 1 9 ? 4.875 8.336 -7.168 1 97.5 9 PRO B CA 1
ATOM 799 C C . PRO B 1 9 ? 6.32 8.797 -7.344 1 97.5 9 PRO B C 1
ATOM 801 O O . PRO B 1 9 ? 6.66 9.93 -6.977 1 97.5 9 PRO B O 1
ATOM 804 N N . ALA B 1 10 ? 7.121 7.875 -7.867 1 96.94 10 ALA B N 1
ATOM 805 C CA . ALA B 1 10 ? 8.469 8.273 -8.273 1 96.94 10 ALA B CA 1
ATOM 806 C C . ALA B 1 10 ? 8.438 9.117 -9.539 1 96.94 10 ALA B C 1
ATOM 808 O O . ALA B 1 10 ? 7.688 8.82 -10.477 1 96.94 10 ALA B O 1
ATOM 809 N N . ALA B 1 11 ? 8.992 10.25 -9.492 1 92.94 11 ALA B N 1
ATOM 810 C CA . ALA B 1 11 ? 9.031 11.133 -10.656 1 92.94 11 ALA B CA 1
ATOM 811 C C . ALA B 1 11 ? 10.461 11.578 -10.953 1 92.94 11 ALA B C 1
ATOM 813 O O . ALA B 1 11 ? 11.219 11.922 -10.039 1 92.94 11 ALA B O 1
ATOM 814 N N . GLU B 1 12 ? 10.727 11.445 -12.242 1 89.44 12 GLU B N 1
ATOM 815 C CA . GLU B 1 12 ? 12.07 11.859 -12.648 1 89.44 12 GLU B CA 1
ATOM 816 C C . GLU B 1 12 ? 12.367 13.289 -12.211 1 89.44 12 GLU B C 1
ATOM 818 O O . GLU B 1 12 ? 11.539 14.188 -12.383 1 89.44 12 GLU B O 1
ATOM 823 N N . GLY B 1 13 ? 13.492 13.508 -11.57 1 91 13 GLY B N 1
ATOM 824 C CA . GLY B 1 13 ? 13.938 14.836 -11.195 1 91 13 GLY B CA 1
ATOM 825 C C . GLY B 1 13 ? 13.328 15.328 -9.898 1 91 13 GLY B C 1
ATOM 826 O O . GLY B 1 13 ? 13.68 16.406 -9.406 1 91 13 GLY B O 1
ATOM 827 N N . MET B 1 14 ? 12.422 14.578 -9.453 1 91.69 14 MET B N 1
ATOM 828 C CA . 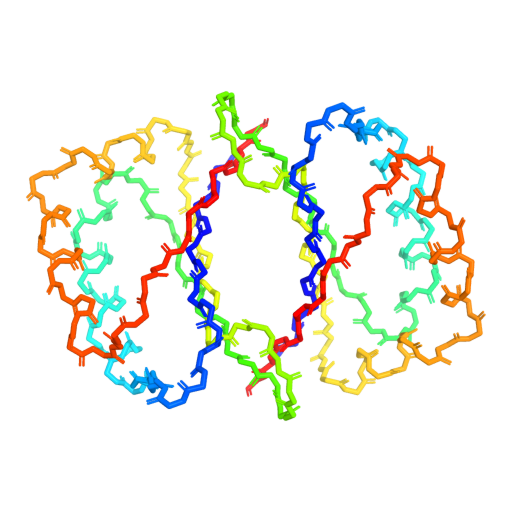MET B 1 14 ? 11.82 14.969 -8.188 1 91.69 14 MET B CA 1
ATOM 829 C C . MET B 1 14 ? 12.359 14.109 -7.043 1 91.69 14 MET B C 1
ATOM 831 O O . MET B 1 14 ? 12.602 12.922 -7.219 1 91.69 14 MET B O 1
ATOM 835 N N . GLY B 1 15 ? 12.633 14.82 -5.93 1 95.19 15 GLY B N 1
ATOM 836 C CA . GLY B 1 15 ? 13.188 14.125 -4.773 1 95.19 15 GLY B CA 1
ATOM 837 C C . GLY B 1 15 ? 12.18 13.914 -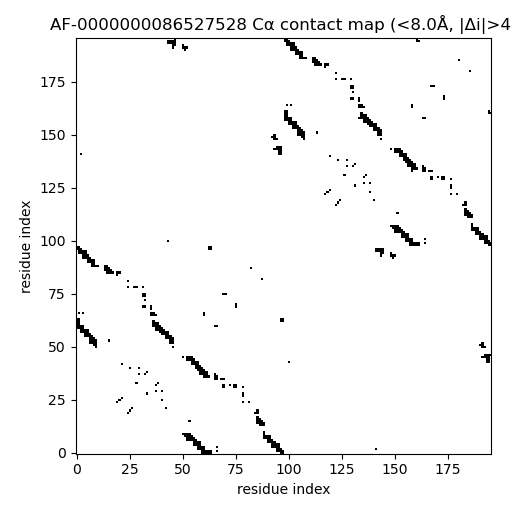3.666 1 95.19 15 GLY B C 1
ATOM 838 O O . GLY B 1 15 ? 11.055 14.414 -3.734 1 95.19 15 GLY B O 1
ATOM 839 N N . PHE B 1 16 ? 12.578 13.117 -2.723 1 98.19 16 PHE B N 1
ATOM 840 C CA . PHE B 1 16 ? 11.859 12.828 -1.489 1 98.19 16 PHE B CA 1
ATOM 841 C C . PHE B 1 16 ? 12.805 12.828 -0.296 1 98.19 16 PHE B C 1
ATOM 843 O O . PHE B 1 16 ? 13.703 11.992 -0.208 1 98.19 16 PHE B O 1
ATOM 850 N N . ASP B 1 17 ? 12.625 13.797 0.531 1 98.5 17 ASP B N 1
ATOM 851 C CA . ASP B 1 17 ? 13.477 13.891 1.715 1 98.5 17 ASP B CA 1
ATOM 852 C C . ASP B 1 17 ? 13.008 12.93 2.803 1 98.5 17 ASP B C 1
ATOM 854 O O . ASP B 1 17 ? 12.258 13.312 3.703 1 98.5 17 ASP B O 1
ATOM 858 N N . ARG B 1 18 ? 13.57 11.727 2.76 1 97.75 18 ARG B N 1
ATOM 859 C CA . ARG B 1 18 ? 13.156 10.648 3.654 1 97.75 18 ARG B CA 1
ATOM 860 C C . ARG B 1 18 ? 13.398 11.031 5.113 1 97.75 18 ARG B C 1
ATOM 862 O O . ARG B 1 18 ? 12.562 10.758 5.977 1 97.75 18 ARG B O 1
ATOM 869 N N . GLU B 1 19 ? 14.562 11.602 5.355 1 98.25 19 GLU B N 1
ATOM 870 C CA . GLU B 1 19 ? 14.914 11.961 6.727 1 98.25 19 GLU B CA 1
ATOM 871 C C . GLU B 1 19 ? 13.898 12.938 7.32 1 98.25 19 GLU B C 1
ATOM 873 O O . GLU B 1 19 ? 13.406 12.727 8.43 1 98.25 19 GLU B O 1
ATOM 878 N N . TYR B 1 20 ? 13.625 14.008 6.547 1 98.81 20 TYR B N 1
ATOM 879 C CA . TYR B 1 20 ? 12.633 14.969 7.016 1 98.81 20 TYR B CA 1
ATOM 880 C C . TYR B 1 20 ? 11.281 14.297 7.238 1 98.81 20 TYR B C 1
ATOM 882 O O . TYR B 1 20 ? 10.617 14.547 8.242 1 98.81 20 TYR B O 1
ATOM 890 N N . TYR B 1 21 ? 10.922 13.438 6.297 1 98.75 21 TYR B N 1
ATOM 891 C CA . TYR B 1 21 ? 9.625 12.773 6.359 1 98.75 21 TYR B CA 1
ATOM 892 C C . TYR B 1 21 ? 9.484 11.969 7.645 1 98.75 21 TYR B C 1
ATOM 894 O O . TYR B 1 21 ? 8.484 12.102 8.359 1 98.75 21 TYR B O 1
ATOM 902 N N . LEU B 1 22 ? 10.508 11.156 7.996 1 98.06 22 LEU B N 1
ATOM 903 C CA . LEU B 1 22 ? 10.469 10.273 9.156 1 98.06 22 LEU B CA 1
ATOM 904 C C . LEU B 1 22 ? 10.609 11.062 10.453 1 98.06 22 LEU B C 1
ATOM 906 O O . LEU B 1 22 ? 9.922 10.773 11.438 1 98.06 22 LEU B O 1
ATOM 910 N N . ALA B 1 23 ? 11.391 12.086 10.414 1 97.94 23 ALA B N 1
ATOM 911 C CA . ALA B 1 23 ? 11.727 12.797 11.641 1 97.94 23 ALA B CA 1
ATOM 912 C C . ALA B 1 23 ? 10.664 13.836 11.984 1 97.94 23 ALA B C 1
ATOM 914 O O . ALA B 1 23 ? 10.438 14.141 13.156 1 97.94 23 ALA B O 1
ATOM 915 N N . THR B 1 24 ? 10 14.391 10.953 1 98.69 24 THR B N 1
ATOM 916 C CA . THR B 1 24 ? 9.156 15.555 11.188 1 98.69 24 THR B CA 1
ATOM 917 C C . THR B 1 24 ? 7.734 15.297 10.703 1 98.69 24 THR B C 1
ATOM 919 O O . THR B 1 24 ? 6.773 15.453 11.461 1 98.69 24 THR B O 1
ATOM 922 N N . HIS B 1 25 ? 7.531 14.914 9.461 1 98.81 25 HIS B N 1
ATOM 923 C CA . HIS B 1 25 ? 6.195 14.836 8.883 1 98.81 25 HIS B CA 1
ATOM 924 C C . HIS B 1 25 ? 5.352 13.781 9.586 1 98.81 25 HIS B C 1
ATOM 926 O O . HIS B 1 25 ? 4.172 14 9.859 1 98.81 25 HIS B O 1
ATOM 932 N N . ILE B 1 26 ? 5.941 12.633 9.914 1 98.69 26 ILE B N 1
ATOM 933 C CA . ILE B 1 26 ? 5.195 11.555 10.555 1 98.69 26 ILE B CA 1
ATOM 934 C C . ILE B 1 26 ? 4.719 12.016 11.938 1 98.69 26 ILE B C 1
ATOM 936 O O . ILE B 1 26 ? 3.596 11.711 12.336 1 98.69 26 ILE B O 1
ATOM 940 N N . SER B 1 27 ? 5.617 12.711 12.617 1 98.5 27 SER B N 1
ATOM 941 C CA . SER B 1 27 ? 5.215 13.25 13.914 1 98.5 27 SER B CA 1
ATOM 942 C C . SER B 1 27 ? 4.047 14.227 13.773 1 98.5 27 SER B C 1
ATOM 944 O O . SER B 1 27 ? 3.133 14.234 14.602 1 98.5 27 SER B O 1
ATOM 946 N N . LEU B 1 28 ? 4.086 15.07 12.75 1 98.62 28 LEU B N 1
ATOM 947 C CA . LEU B 1 28 ? 3 16 12.461 1 98.62 28 LEU B CA 1
ATOM 948 C C . LEU B 1 28 ? 1.698 15.25 12.203 1 98.62 28 LEU B C 1
ATOM 950 O O . LEU B 1 28 ? 0.646 15.625 12.727 1 98.62 28 LEU B O 1
ATOM 954 N N . VAL B 1 29 ? 1.722 14.18 11.438 1 98.69 29 VAL B N 1
ATOM 955 C CA . VAL B 1 29 ? 0.566 13.352 11.109 1 98.69 29 VAL B CA 1
ATOM 956 C C . VAL B 1 29 ? -0.023 12.758 12.391 1 98.69 29 VAL B C 1
ATOM 958 O O . VAL B 1 29 ? -1.233 12.828 12.617 1 98.69 29 VAL B O 1
ATOM 961 N N . ARG B 1 30 ? 0.846 12.195 13.234 1 98.31 30 ARG B N 1
ATOM 962 C CA . ARG B 1 30 ? 0.388 11.57 14.477 1 98.31 30 ARG B CA 1
ATOM 963 C C . ARG B 1 30 ? -0.264 12.602 15.398 1 98.31 30 ARG B C 1
ATOM 965 O O . ARG B 1 30 ? -1.283 12.312 16.031 1 98.31 30 ARG B O 1
ATOM 972 N N . ALA B 1 31 ? 0.348 13.758 15.484 1 98 31 ALA B N 1
ATOM 973 C CA . ALA B 1 31 ?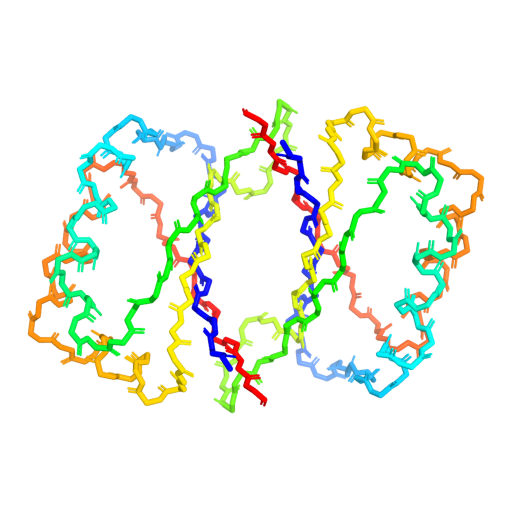 -0.208 14.82 16.312 1 98 31 ALA B CA 1
ATOM 974 C C . ALA B 1 31 ? -1.561 15.281 15.789 1 98 31 ALA B C 1
ATOM 976 O O . ALA B 1 31 ? -2.488 15.531 16.562 1 98 31 ALA B O 1
ATOM 977 N N . ALA B 1 32 ? -1.664 15.398 14.492 1 98.19 32 ALA B N 1
ATOM 978 C CA . ALA B 1 32 ? -2.869 15.93 13.859 1 98.19 32 ALA B CA 1
ATOM 979 C C . ALA B 1 32 ? -4.016 14.922 13.938 1 98.19 32 ALA B C 1
ATOM 981 O O . ALA B 1 32 ? -5.176 15.305 14.102 1 98.19 32 ALA B O 1
ATOM 982 N N . TRP B 1 33 ? -3.725 13.586 13.852 1 98.25 33 TRP B N 1
ATOM 983 C CA . TRP B 1 33 ? -4.797 12.641 13.555 1 98.25 33 TRP B CA 1
ATOM 984 C C . TRP B 1 33 ? -4.922 11.594 14.656 1 98.25 33 TRP B C 1
ATOM 986 O O . TRP B 1 33 ? -5.766 10.703 14.586 1 98.25 33 TRP B O 1
ATOM 996 N N . GLY B 1 34 ? -4.039 11.68 15.68 1 97.69 34 GLY B N 1
ATOM 997 C CA . GLY B 1 34 ? -4.133 10.734 16.781 1 97.69 34 GLY B CA 1
ATOM 998 C C . GLY B 1 34 ? -5.512 10.688 17.406 1 97.69 34 GLY B C 1
ATOM 999 O O . GLY B 1 34 ? -6.039 9.609 17.688 1 97.69 34 GLY B O 1
ATOM 1000 N N . GLU B 1 35 ? -6.074 11.812 17.609 1 96.56 35 GLU B N 1
ATOM 1001 C CA . GLU B 1 35 ? -7.371 11.891 18.266 1 96.56 35 GLU B CA 1
ATOM 1002 C C . GLU B 1 35 ? -8.492 11.438 17.344 1 96.56 35 GLU B C 1
ATOM 1004 O O . GLU B 1 35 ? -9.625 11.227 17.781 1 96.56 35 GLU B O 1
ATOM 1009 N N . CYS B 1 36 ? -8.172 11.328 16.094 1 97.31 36 CYS B N 1
ATOM 1010 C CA . CYS B 1 36 ? -9.164 10.883 15.109 1 97.31 36 CYS B CA 1
ATOM 1011 C C . CYS B 1 36 ? -9.172 9.359 15 1 97.31 36 CYS B C 1
ATOM 1013 O O . CYS B 1 36 ? -9.859 8.805 14.148 1 97.31 36 CYS B O 1
ATOM 1015 N N . GLY B 1 37 ? -8.359 8.695 15.844 1 97.06 37 GLY B N 1
ATOM 1016 C CA . GLY B 1 37 ? -8.367 7.242 15.828 1 97.06 37 GLY B CA 1
ATOM 1017 C C . GLY B 1 37 ? -7.172 6.641 15.117 1 97.06 37 GLY B C 1
ATOM 1018 O O . GLY B 1 37 ? -7.137 5.438 14.859 1 97.06 37 GLY B O 1
ATOM 1019 N N . LEU B 1 38 ? -6.176 7.438 14.727 1 98.31 38 LEU B N 1
ATOM 1020 C CA . LEU B 1 38 ? -4.949 6.906 14.148 1 98.31 38 LEU B CA 1
ATOM 1021 C C . LEU B 1 38 ? -4.242 5.973 15.125 1 98.31 38 LEU B C 1
ATOM 1023 O O . LEU B 1 38 ? -3.938 6.367 16.25 1 98.31 38 LEU B O 1
ATOM 1027 N N . GLN B 1 39 ? -4.004 4.75 14.625 1 98.19 39 GLN B N 1
ATOM 1028 C CA . GLN B 1 39 ? -3.428 3.734 15.5 1 98.19 39 GLN B CA 1
ATOM 1029 C C . GLN B 1 39 ? -1.965 3.471 15.148 1 98.19 39 GLN B C 1
ATOM 1031 O O . GLN B 1 39 ? -1.158 3.158 16.031 1 98.19 39 GLN B O 1
ATOM 1036 N N . SER B 1 40 ? -1.641 3.562 13.883 1 98.06 40 SER B N 1
ATOM 1037 C CA . SER B 1 40 ? -0.257 3.338 13.477 1 98.06 40 SER B CA 1
ATOM 1038 C C . SER B 1 40 ? 0.036 3.988 12.125 1 98.06 40 SER B C 1
ATOM 1040 O O . SER B 1 40 ? -0.878 4.227 11.336 1 98.06 40 SER B O 1
ATOM 1042 N N . VAL B 1 41 ? 1.246 4.348 11.898 1 98.38 41 VAL B N 1
ATOM 1043 C CA . VAL B 1 41 ? 1.8 4.867 10.656 1 98.38 41 VAL B CA 1
ATOM 1044 C C . VAL B 1 41 ? 3.037 4.062 10.266 1 98.38 41 VAL B C 1
ATOM 1046 O O . VAL B 1 41 ? 3.959 3.902 11.062 1 98.38 41 VAL B O 1
ATOM 1049 N N . GLU B 1 42 ? 3.008 3.555 9.141 1 97.88 42 GLU B N 1
ATOM 1050 C CA . GLU B 1 42 ? 4.156 2.84 8.594 1 97.88 42 GLU B CA 1
ATOM 1051 C C . GLU B 1 42 ? 4.57 3.416 7.238 1 97.88 42 GLU B C 1
ATOM 1053 O O . GLU B 1 42 ? 3.811 3.352 6.273 1 97.88 42 GLU B O 1
ATOM 1058 N N . ALA B 1 43 ? 5.777 4.004 7.168 1 98.31 43 ALA B N 1
ATOM 1059 C CA . ALA B 1 43 ? 6.344 4.504 5.918 1 98.31 43 ALA B CA 1
ATOM 1060 C C . ALA B 1 43 ? 7.23 3.451 5.258 1 98.31 43 ALA B C 1
ATOM 1062 O O . ALA B 1 43 ? 8.156 2.932 5.879 1 98.31 43 ALA B O 1
ATOM 1063 N N . LEU B 1 44 ? 6.926 3.146 4.039 1 98.38 44 LEU B N 1
ATOM 1064 C CA . LEU B 1 44 ? 7.668 2.172 3.248 1 98.38 44 LEU B CA 1
ATOM 1065 C C . LEU B 1 44 ? 8.453 2.859 2.133 1 98.38 44 LEU B C 1
ATOM 1067 O O . LEU B 1 44 ? 7.871 3.586 1.323 1 98.38 44 LEU B O 1
ATOM 1071 N N . PHE B 1 45 ? 9.727 2.592 2.137 1 97.88 45 PHE B N 1
ATOM 1072 C CA . PHE B 1 45 ? 10.602 3.164 1.119 1 97.88 45 PHE B CA 1
ATOM 1073 C C . PHE B 1 45 ? 11.086 2.088 0.156 1 97.88 45 PHE B C 1
ATOM 1075 O O . PHE B 1 45 ? 11.188 0.915 0.525 1 97.88 45 PHE B O 1
ATOM 1082 N N . PRO B 1 46 ? 11.391 2.547 -1.052 1 97.38 46 PRO B N 1
ATOM 1083 C CA . PRO B 1 46 ? 11.688 1.57 -2.102 1 97.38 46 PRO B CA 1
ATOM 1084 C C . PRO B 1 46 ? 12.992 0.821 -1.859 1 97.38 46 PRO B C 1
ATOM 1086 O O . PRO B 1 46 ? 13.961 1.403 -1.358 1 97.38 46 PRO B O 1
ATOM 1089 N N . ALA B 1 47 ? 12.945 -0.477 -2.199 1 96.25 47 ALA B N 1
ATOM 1090 C CA . ALA B 1 47 ? 14.195 -1.22 -2.387 1 96.25 47 ALA B CA 1
ATOM 1091 C C . ALA B 1 47 ? 15.023 -0.622 -3.518 1 96.25 47 ALA B C 1
ATOM 1093 O O . ALA B 1 47 ? 14.523 0.184 -4.305 1 96.25 47 ALA B O 1
ATOM 1094 N N . PRO B 1 48 ? 16.297 -0.904 -3.551 1 93.25 48 PRO B N 1
ATOM 1095 C CA . PRO B 1 48 ? 17.141 -0.395 -4.641 1 93.25 48 PRO B CA 1
ATOM 1096 C C . PRO B 1 48 ? 16.609 -0.765 -6.02 1 93.25 48 PRO B C 1
ATOM 1098 O O . PRO B 1 48 ? 16 -1.826 -6.188 1 93.25 48 PRO B O 1
ATOM 1101 N N . GLY B 1 49 ? 16.891 0.124 -6.992 1 91.62 49 GLY B N 1
ATOM 1102 C CA . GLY B 1 49 ? 16.422 -0.08 -8.352 1 91.62 49 GLY B CA 1
ATOM 1103 C C . GLY B 1 49 ? 15.219 0.771 -8.703 1 91.62 49 GLY B C 1
ATOM 1104 O O . GLY B 1 49 ? 14.766 1.577 -7.887 1 91.62 49 GLY B O 1
ATOM 1105 N N . ALA B 1 50 ? 14.773 0.586 -9.914 1 93.25 50 ALA B N 1
ATOM 1106 C CA . ALA B 1 50 ? 13.617 1.35 -10.359 1 93.25 50 ALA B CA 1
ATOM 1107 C C . ALA B 1 50 ? 12.344 0.884 -9.656 1 93.25 50 ALA B C 1
ATOM 1109 O O . ALA B 1 50 ? 12.023 -0.307 -9.656 1 93.25 50 ALA B O 1
ATOM 1110 N N . GLN B 1 51 ? 11.742 1.803 -9.023 1 96.31 51 GLN B N 1
ATOM 1111 C CA . GLN B 1 51 ? 10.5 1.559 -8.297 1 96.31 51 GLN B CA 1
ATOM 1112 C C . GLN B 1 51 ? 9.453 2.623 -8.617 1 96.31 51 GLN B C 1
ATOM 1114 O O . GLN B 1 51 ? 9.797 3.775 -8.891 1 96.31 51 GLN B O 1
ATOM 1119 N N . PRO B 1 52 ? 8.172 2.254 -8.531 1 96.75 52 PRO B N 1
ATOM 1120 C CA . PRO B 1 52 ? 7.129 3.184 -8.969 1 96.75 52 PRO B CA 1
ATOM 1121 C C . PRO B 1 52 ? 6.828 4.266 -7.938 1 96.75 52 PRO B C 1
ATOM 1123 O O . PRO B 1 52 ? 6.211 5.281 -8.266 1 96.75 52 PRO B O 1
ATOM 1126 N N . PHE B 1 53 ? 7.246 4.09 -6.738 1 97.75 53 PHE B N 1
ATOM 1127 C CA . PHE B 1 53 ? 6.953 5.062 -5.691 1 97.75 53 PHE B CA 1
ATOM 1128 C C . PHE B 1 53 ? 8.227 5.449 -4.941 1 97.75 53 PHE B C 1
ATOM 1130 O O . PHE B 1 53 ? 9.109 4.613 -4.734 1 97.75 53 PHE B O 1
ATOM 1137 N N . ALA B 1 54 ? 8.266 6.652 -4.535 1 97.81 54 ALA B N 1
ATOM 1138 C CA . ALA B 1 54 ? 9.312 7.133 -3.637 1 97.81 54 ALA B CA 1
ATOM 1139 C C . ALA B 1 54 ? 9.008 6.754 -2.189 1 97.81 54 ALA B C 1
ATOM 1141 O O . ALA B 1 54 ? 9.922 6.633 -1.368 1 97.81 54 ALA B O 1
ATOM 1142 N N . CYS B 1 55 ? 7.723 6.562 -1.896 1 98.38 55 CYS B N 1
ATOM 1143 C CA . CYS B 1 55 ? 7.238 6.203 -0.568 1 98.38 55 CYS B CA 1
ATOM 1144 C C . CYS B 1 55 ? 5.785 5.746 -0.622 1 98.38 55 CYS B C 1
ATOM 1146 O O . CYS B 1 55 ? 4.988 6.289 -1.391 1 98.38 55 CYS B O 1
ATOM 1148 N N . VAL B 1 56 ? 5.48 4.816 0.118 1 98.62 56 VAL B N 1
ATOM 1149 C CA . VAL B 1 56 ? 4.105 4.441 0.425 1 98.62 56 VAL B CA 1
ATOM 1150 C C . VAL B 1 56 ? 3.9 4.422 1.938 1 98.62 56 VAL B C 1
ATOM 1152 O O . VAL B 1 56 ? 4.609 3.713 2.656 1 98.62 56 VAL B O 1
ATOM 1155 N N . THR B 1 57 ? 2.959 5.145 2.371 1 98.75 57 THR B N 1
ATOM 1156 C CA . THR B 1 57 ? 2.686 5.195 3.803 1 98.75 57 THR B CA 1
ATOM 1157 C C . THR B 1 57 ? 1.334 4.566 4.121 1 98.75 57 THR B C 1
ATOM 1159 O O . THR B 1 57 ? 0.327 4.891 3.486 1 98.75 57 THR B O 1
ATOM 1162 N N . LEU B 1 58 ? 1.36 3.633 5.012 1 98.31 58 LEU B N 1
ATOM 1163 C CA . LEU B 1 58 ? 0.16 2.982 5.527 1 98.31 58 LEU B CA 1
ATOM 1164 C C . LEU B 1 58 ? -0.271 3.605 6.852 1 98.31 58 LEU B C 1
ATOM 1166 O O . LEU B 1 58 ? 0.48 3.58 7.828 1 98.31 58 LEU B O 1
ATOM 1170 N N . LEU B 1 59 ? -1.434 4.195 6.883 1 98.62 59 LEU B N 1
ATOM 1171 C CA . LEU B 1 59 ? -2.023 4.727 8.109 1 98.62 59 LEU B CA 1
ATOM 1172 C C . LEU B 1 59 ? -3.236 3.9 8.523 1 98.62 59 LEU B C 1
ATOM 1174 O O . LEU B 1 59 ? -4.215 3.805 7.781 1 98.62 59 LEU B O 1
ATOM 1178 N N . ARG B 1 60 ? -3.17 3.314 9.75 1 98.44 60 ARG B N 1
ATOM 1179 C CA . ARG B 1 60 ? -4.258 2.482 10.25 1 98.44 60 ARG B CA 1
ATOM 1180 C C . ARG B 1 60 ? -5.125 3.25 11.242 1 98.44 60 ARG B C 1
ATOM 1182 O O . ARG B 1 60 ? -4.605 3.867 12.18 1 98.44 60 ARG B O 1
ATOM 1189 N N . PHE B 1 61 ? -6.367 3.205 10.977 1 98.38 61 PHE B N 1
ATOM 1190 C CA . PHE B 1 61 ? -7.371 3.811 11.844 1 98.38 61 PHE B CA 1
ATOM 1191 C C . PHE B 1 61 ? -8.305 2.752 12.414 1 98.38 61 PHE B C 1
ATOM 1193 O O . PHE B 1 61 ? -8.391 1.64 11.891 1 98.38 61 PHE B O 1
ATOM 1200 N N . SER B 1 62 ? -9.031 3.168 13.438 1 95.06 62 SER B N 1
ATOM 1201 C CA . SER B 1 62 ? -9.984 2.246 14.047 1 95.06 62 SER B CA 1
ATOM 1202 C C . SER B 1 62 ? -11.086 1.868 13.062 1 95.06 62 SER B C 1
ATOM 1204 O O . SER B 1 62 ? -11.523 0.717 13.023 1 95.06 62 SER B O 1
ATOM 1206 N N . ASP B 1 63 ? -11.539 2.768 12.359 1 95.5 63 ASP B N 1
ATOM 1207 C CA . ASP B 1 63 ? -12.594 2.561 11.383 1 95.5 63 ASP B CA 1
ATOM 1208 C C . ASP B 1 63 ? -12.625 3.693 10.359 1 95.5 63 ASP B C 1
ATOM 1210 O O . ASP B 1 63 ? -11.797 4.605 10.406 1 95.5 63 ASP B O 1
ATOM 1214 N N . GLN B 1 64 ? -13.617 3.605 9.414 1 96.38 64 GLN B N 1
ATOM 1215 C CA . GLN B 1 64 ? -13.742 4.598 8.352 1 96.38 64 GLN B CA 1
ATOM 1216 C C . GLN B 1 64 ? -14.109 5.965 8.914 1 96.38 64 GLN B C 1
ATOM 1218 O O . GLN B 1 64 ? -13.711 6.996 8.367 1 96.38 64 GLN B O 1
ATOM 1223 N N . THR B 1 65 ? -14.812 6.031 10.039 1 96.5 65 THR B N 1
ATOM 1224 C CA . THR B 1 65 ? -15.188 7.301 10.656 1 96.5 65 THR B CA 1
ATOM 1225 C C . THR B 1 65 ? -13.953 8.07 11.102 1 96.5 65 THR B C 1
ATOM 1227 O O . THR B 1 65 ? -13.906 9.297 11.016 1 96.5 65 THR B O 1
ATOM 1230 N N . GLY B 1 66 ? -12.977 7.324 11.609 1 97.25 66 GLY B N 1
ATOM 1231 C CA . GLY B 1 66 ? -11.719 7.949 11.969 1 97.25 66 GLY B CA 1
ATOM 1232 C C . GLY B 1 66 ? -11.016 8.602 10.797 1 97.25 66 GLY B C 1
ATOM 1233 O O . GLY B 1 66 ? -10.484 9.711 10.922 1 97.25 66 GLY B O 1
ATOM 1234 N N . ILE B 1 67 ? -11.016 7.977 9.633 1 97.69 67 ILE B N 1
ATOM 1235 C CA . ILE B 1 67 ? -10.406 8.547 8.438 1 97.69 67 ILE B CA 1
ATOM 1236 C C . ILE B 1 67 ? -11.164 9.805 8.031 1 97.69 67 ILE B C 1
ATOM 1238 O O . ILE B 1 67 ? -10.555 10.836 7.715 1 97.69 67 ILE B O 1
ATOM 1242 N N . ASP B 1 68 ? -12.492 9.75 8.039 1 96.5 68 ASP B N 1
ATOM 1243 C CA . ASP B 1 68 ? -13.305 10.922 7.73 1 96.5 68 ASP B CA 1
ATOM 1244 C C . ASP B 1 68 ? -12.945 12.086 8.656 1 96.5 68 ASP B C 1
ATOM 1246 O O . ASP B 1 68 ? -12.766 13.219 8.195 1 96.5 68 ASP B O 1
ATOM 1250 N N . ALA B 1 69 ? -12.852 11.805 9.922 1 97.75 69 ALA B N 1
ATOM 1251 C CA . ALA B 1 69 ? -12.531 12.82 10.914 1 97.75 69 ALA B CA 1
ATOM 1252 C C . ALA B 1 69 ? -11.148 13.422 10.656 1 97.75 69 ALA B C 1
ATOM 1254 O O . ALA B 1 69 ? -10.961 14.633 10.75 1 97.75 69 ALA B O 1
ATOM 1255 N N . ALA B 1 70 ? -10.172 12.555 10.383 1 97.94 70 ALA B N 1
ATOM 1256 C CA . ALA B 1 70 ? -8.805 13 10.125 1 97.94 70 ALA B CA 1
ATOM 1257 C C . ALA B 1 70 ? -8.75 13.938 8.922 1 97.94 70 ALA B C 1
ATOM 1259 O O . ALA B 1 70 ? -8.211 15.047 9.016 1 97.94 70 ALA B O 1
ATOM 1260 N N . LEU B 1 71 ? -9.359 13.531 7.809 1 96.31 71 LEU B N 1
ATOM 1261 C CA . LEU B 1 71 ? -9.25 14.266 6.555 1 96.31 71 LEU B CA 1
ATOM 1262 C C . LEU B 1 71 ? -10.055 15.562 6.613 1 96.31 71 LEU B C 1
ATOM 1264 O O . LEU B 1 71 ? -9.781 16.5 5.859 1 96.31 71 LEU B O 1
ATOM 1268 N N . SER B 1 72 ? -10.984 15.648 7.523 1 96.44 72 SER B N 1
ATOM 1269 C CA . SER B 1 72 ? -11.812 16.844 7.648 1 96.44 72 SER B CA 1
ATOM 1270 C C . SER B 1 72 ? -11.344 17.719 8.812 1 96.44 72 SER B C 1
ATOM 1272 O O . SER B 1 72 ? -11.898 18.797 9.047 1 96.44 72 SER B O 1
ATOM 1274 N N . SER B 1 73 ? -10.422 17.281 9.516 1 96.38 73 SER B N 1
ATOM 1275 C CA . SER B 1 73 ? -9.969 18 10.703 1 96.38 73 SER B CA 1
ATOM 1276 C C . SER B 1 73 ? -9.32 19.328 10.328 1 96.38 73 SER B C 1
ATOM 1278 O O . SER B 1 73 ? -8.75 19.469 9.242 1 96.38 73 SER B O 1
ATOM 1280 N N . ALA B 1 74 ? -9.312 20.312 11.242 1 95 74 ALA B N 1
ATOM 1281 C CA . ALA B 1 74 ? -8.711 21.625 11.039 1 95 74 ALA B CA 1
ATOM 1282 C C . ALA B 1 74 ? -7.199 21.516 10.883 1 95 74 ALA B C 1
ATOM 1284 O O . ALA B 1 74 ? -6.574 22.359 10.234 1 95 74 ALA B O 1
ATOM 1285 N N . ARG B 1 75 ? -6.66 20.438 11.445 1 96.44 75 ARG B N 1
ATOM 1286 C CA . ARG B 1 75 ? -5.207 20.297 11.453 1 96.44 75 ARG B CA 1
ATOM 1287 C C . ARG B 1 75 ? -4.715 19.703 10.141 1 96.44 75 ARG B C 1
ATOM 1289 O O . ARG B 1 75 ? -3.514 19.703 9.859 1 96.44 75 ARG B O 1
ATOM 1296 N N . THR B 1 76 ? -5.574 19.141 9.344 1 97.62 76 THR B N 1
ATOM 1297 C CA . THR B 1 76 ? -5.176 18.484 8.109 1 97.62 76 THR B CA 1
ATOM 1298 C C . THR B 1 76 ? -4.48 19.469 7.172 1 97.62 76 THR B C 1
ATOM 1300 O O . THR B 1 76 ? -3.574 19.094 6.426 1 97.62 76 THR B O 1
ATOM 1303 N N . ALA B 1 77 ? -4.906 20.75 7.211 1 96.88 77 ALA B N 1
ATOM 1304 C CA . ALA B 1 77 ? -4.254 21.766 6.391 1 96.88 77 ALA B CA 1
ATOM 1305 C C . ALA B 1 77 ? -2.76 21.828 6.691 1 96.88 77 ALA B C 1
ATOM 1307 O O . ALA B 1 77 ? -1.945 22.031 5.785 1 96.88 77 ALA B O 1
ATOM 1308 N N . GLU B 1 78 ? -2.434 21.703 7.906 1 97.31 78 GLU B N 1
ATOM 1309 C CA . GLU B 1 78 ? -1.027 21.719 8.305 1 97.31 78 GLU B CA 1
ATOM 1310 C C . GLU B 1 78 ? -0.284 20.516 7.723 1 97.31 78 GLU B C 1
ATOM 1312 O O . GLU B 1 78 ? 0.846 20.656 7.246 1 97.31 78 GLU B O 1
ATOM 1317 N N . VAL B 1 79 ? -0.884 19.312 7.793 1 98.19 79 VAL B N 1
ATOM 1318 C CA . VAL B 1 79 ? -0.287 18.078 7.281 1 98.19 79 VAL B CA 1
ATOM 1319 C C . VAL B 1 79 ? -0.067 18.203 5.773 1 98.19 79 VAL B C 1
ATOM 1321 O O . VAL B 1 79 ? 1.035 17.953 5.277 1 98.19 79 VAL B O 1
ATOM 1324 N N . VAL B 1 80 ? -1.031 18.625 5.066 1 97.5 80 VAL B N 1
ATOM 1325 C CA . VAL B 1 80 ? -0.979 18.75 3.611 1 97.5 80 VAL B CA 1
ATOM 1326 C C . VAL B 1 80 ? -0.006 19.859 3.213 1 97.5 80 VAL B C 1
ATOM 1328 O O . VAL B 1 80 ? 0.783 19.688 2.279 1 97.5 80 VAL B O 1
ATOM 1331 N N . GLY B 1 81 ? -0.018 20.969 3.938 1 97.75 81 GLY B N 1
ATOM 1332 C CA . GLY B 1 81 ? 0.88 22.078 3.662 1 97.75 81 GLY B CA 1
ATOM 1333 C C . GLY B 1 81 ? 2.338 21.75 3.904 1 97.75 81 GLY B C 1
ATOM 1334 O O . GLY B 1 81 ? 3.232 22.422 3.383 1 97.75 81 GLY B O 1
ATOM 1335 N N . ASP B 1 82 ? 2.607 20.703 4.668 1 98.56 82 ASP B N 1
ATOM 1336 C CA . ASP B 1 82 ? 3.961 20.297 5.023 1 98.56 82 ASP B CA 1
ATOM 1337 C C . ASP B 1 82 ? 4.594 19.469 3.908 1 98.56 82 ASP B C 1
ATOM 1339 O O . ASP B 1 82 ? 5.805 19.234 3.904 1 98.56 82 ASP B O 1
ATOM 1343 N N . VAL B 1 83 ? 3.809 19.016 2.877 1 98.44 83 VAL B N 1
ATOM 1344 C CA . VAL B 1 83 ? 4.281 18.109 1.827 1 98.44 83 VAL B CA 1
ATOM 1345 C C . VAL B 1 83 ? 5.41 18.781 1.046 1 98.44 83 VAL B C 1
ATOM 1347 O O . VAL B 1 83 ? 6.406 18.125 0.713 1 98.44 83 VAL B O 1
ATOM 1350 N N . ARG B 1 84 ? 5.391 20.031 0.883 1 98.12 84 ARG B N 1
ATOM 1351 C CA . ARG B 1 84 ? 6.367 20.75 0.08 1 98.12 84 ARG B CA 1
ATOM 1352 C C . ARG B 1 84 ? 7.738 20.75 0.746 1 98.12 84 ARG B C 1
ATOM 1354 O O . ARG B 1 84 ? 8.742 21.094 0.118 1 98.12 84 ARG B O 1
ATOM 1361 N N . ASN B 1 85 ? 7.766 20.438 2.018 1 98.44 85 ASN B N 1
ATOM 1362 C CA . ASN B 1 85 ? 9.023 20.469 2.752 1 98.44 85 ASN B CA 1
ATOM 1363 C C . ASN B 1 85 ? 9.852 19.203 2.492 1 98.44 85 ASN B C 1
ATOM 1365 O O . ASN B 1 85 ? 11.039 19.172 2.795 1 98.44 85 ASN B O 1
ATOM 1369 N N . PHE B 1 86 ? 9.258 18.172 1.889 1 98.62 86 PHE B N 1
ATOM 1370 C CA . PHE B 1 86 ? 10.062 16.969 1.701 1 98.62 86 PHE B CA 1
ATOM 1371 C C . PHE B 1 86 ? 9.914 16.438 0.278 1 98.62 86 PHE B C 1
ATOM 1373 O O . PHE B 1 86 ? 10.68 15.562 -0.145 1 98.62 86 PHE B O 1
ATOM 1380 N N . THR B 1 87 ? 8.961 16.922 -0.471 1 98.62 87 THR B N 1
ATOM 1381 C CA . THR B 1 87 ? 8.828 16.469 -1.852 1 98.62 87 THR B CA 1
ATOM 1382 C C . THR B 1 87 ? 8.008 17.469 -2.67 1 98.62 87 THR B C 1
ATOM 1384 O O . THR B 1 8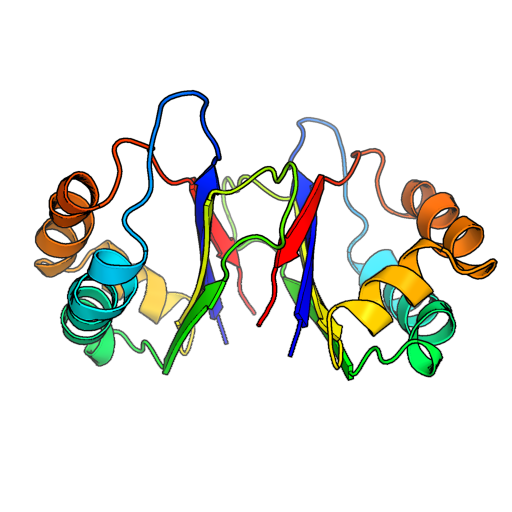7 ? 7.262 18.266 -2.111 1 98.62 87 THR B O 1
ATOM 1387 N N . GLN B 1 88 ? 8.125 17.422 -3.943 1 97.44 88 GLN B N 1
ATOM 1388 C CA . GLN B 1 88 ? 7.293 18.188 -4.867 1 97.44 88 GLN B CA 1
ATOM 1389 C C . GLN B 1 88 ? 6.234 17.297 -5.512 1 97.44 88 GLN B C 1
ATOM 1391 O O . GLN B 1 88 ? 5.406 17.781 -6.289 1 97.44 88 GLN B O 1
ATOM 1396 N N . VAL B 1 89 ? 6.312 16 -5.203 1 96.94 89 VAL B N 1
ATOM 1397 C CA . VAL B 1 89 ? 5.41 15.039 -5.816 1 96.94 89 VAL B CA 1
ATOM 1398 C C . VAL B 1 89 ? 4.043 15.109 -5.137 1 96.94 89 VAL B C 1
ATOM 1400 O O . VAL B 1 89 ? 3.957 15.195 -3.91 1 96.94 89 VAL B O 1
ATOM 1403 N N . GLN B 1 90 ? 3.014 15.141 -5.957 1 95.5 90 GLN B N 1
ATOM 1404 C CA . GLN B 1 90 ? 1.66 15.047 -5.422 1 95.5 90 GLN B CA 1
ATOM 1405 C C . GLN B 1 90 ? 1.318 13.609 -5.039 1 95.5 90 GLN B C 1
ATOM 1407 O O . GLN B 1 90 ? 1.385 12.703 -5.879 1 95.5 90 GLN B O 1
ATOM 1412 N N . PRO B 1 91 ? 0.917 13.406 -3.814 1 97.38 91 PRO B N 1
ATOM 1413 C CA . PRO B 1 91 ? 0.581 12.031 -3.418 1 97.38 91 PRO B CA 1
ATOM 1414 C C . PRO B 1 91 ? -0.785 11.586 -3.936 1 97.38 91 PRO B C 1
ATOM 1416 O O . PRO B 1 91 ? -1.609 12.422 -4.312 1 97.38 91 PRO B O 1
ATOM 1419 N N . ALA B 1 92 ? -0.949 10.297 -4.023 1 96.62 92 ALA B N 1
ATOM 1420 C CA . ALA B 1 92 ? -2.242 9.656 -4.254 1 96.62 92 ALA B CA 1
ATOM 1421 C C . ALA B 1 92 ? -2.766 9 -2.979 1 96.62 92 ALA B C 1
ATOM 1423 O O . ALA B 1 92 ? -1.983 8.516 -2.156 1 96.62 92 ALA B O 1
ATOM 1424 N N . ILE B 1 93 ? -4.074 8.961 -2.898 1 97.62 93 ILE B N 1
ATOM 1425 C CA . ILE B 1 93 ? -4.68 8.469 -1.666 1 97.62 93 ILE B CA 1
ATOM 1426 C C . ILE B 1 93 ? -5.617 7.305 -1.981 1 97.62 93 ILE B C 1
ATOM 1428 O O . ILE B 1 93 ? -6.387 7.359 -2.943 1 97.62 93 ILE B O 1
ATOM 1432 N N . PHE B 1 94 ? -5.496 6.27 -1.235 1 98.31 94 PHE B N 1
ATOM 1433 C CA . PHE B 1 94 ? -6.371 5.102 -1.296 1 98.31 94 PHE B CA 1
ATOM 1434 C C . PHE B 1 94 ? -6.938 4.781 0.082 1 98.31 94 PHE B C 1
ATOM 1436 O O . PHE B 1 94 ? -6.188 4.574 1.036 1 98.31 94 PHE B O 1
ATOM 1443 N N . ARG B 1 95 ? -8.312 4.82 0.134 1 97.88 95 ARG B N 1
ATOM 1444 C CA . ARG B 1 95 ? -9.008 4.445 1.362 1 97.88 95 ARG B CA 1
ATOM 1445 C C . ARG B 1 95 ? -9.523 3.014 1.287 1 97.88 95 ARG B C 1
ATOM 1447 O O . ARG B 1 95 ? -10.25 2.658 0.355 1 97.88 95 ARG B O 1
ATOM 1454 N N . ALA B 1 96 ? -8.961 2.33 2.24 1 97.88 96 ALA B N 1
ATOM 1455 C CA . ALA B 1 96 ? -9.391 0.934 2.279 1 97.88 96 ALA B CA 1
ATOM 1456 C C . ALA B 1 96 ? -10.117 0.62 3.584 1 97.88 96 ALA B C 1
ATOM 1458 O O . ALA B 1 96 ? -9.711 1.079 4.656 1 97.88 96 ALA B O 1
ATOM 1459 N N . GLY B 1 97 ? -10.977 -0.166 3.514 1 80.75 97 GLY B N 1
ATOM 1460 C CA . GLY B 1 97 ? -11.641 -0.422 4.785 1 80.75 97 GLY B CA 1
ATOM 1461 C C . GLY B 1 97 ? -12.492 -1.674 4.77 1 80.75 97 GLY B C 1
ATOM 1462 O O . GLY B 1 97 ? -12.484 -2.43 3.795 1 80.75 97 GLY B O 1
ATOM 1463 N N . ASP B 1 98 ? -13.195 -1.992 6.074 1 62.88 98 ASP B N 1
ATOM 1464 C CA . ASP B 1 98 ? -13.586 -3.25 6.703 1 62.88 98 ASP B CA 1
ATOM 1465 C C . ASP B 1 98 ? -14.562 -4.027 5.82 1 62.88 98 ASP B C 1
ATOM 1467 O O . ASP B 1 98 ? -15.227 -3.449 4.961 1 62.88 98 ASP B O 1
#

Nearest PDB structures (foldseek):
  2ftr-assembly1_B  TM=6.920E-01  e=4.975E-06  Halalkalibacterium halodurans C-125
  3fmb-assembly1_B  TM=6.505E-01  e=7.225E-05  Bacteroides fragilis NCTC 9343
  5b09-assembly1_A-2  TM=7.166E-01  e=6.570E-04  Cannabis sativa
  3bde-assembly1_A  TM=6.650E-01  e=1.122E-03  Mesorhizobium japonicum MAFF 303099
  7bio-assembly1_A  TM=6.510E-01  e=6.145E-04  Streptomyces bottropensis

Foldseek 3Di:
DKKKKKFFFDDPPKFFAPVCCVPPLVVLLCVQQVVLFWDDKDKDADDPDDDGTRIMIITDGPFPSSVVCSCPGPSVCVSVVCRVVGIPTDIDMDIGGD/DKKKKKFFFDDPPKFFQPVCCVPPLVVLLCVQQVVLFWDDKDKDADDPDDDGTRIMIITDGPFPSSVVCSCPGPSVCVSVVCRVVGIPTDIDMDIGGD

Organism: NCBI:txid488447

Solvent-accessible surface area (backbone atoms only — not comparable to full-atom values): 10409 Å² total; per-residue (Å²): 92,14,35,41,34,43,34,29,55,51,45,92,96,55,62,69,40,59,67,54,38,66,71,44,50,49,52,49,45,48,69,58,23,38,88,29,37,51,73,48,76,46,81,39,36,51,40,89,71,94,51,62,37,60,31,39,32,44,33,35,22,62,32,65,66,23,51,53,45,32,74,66,35,85,51,36,58,59,53,62,65,48,44,68,78,32,26,84,63,73,64,45,73,40,54,24,40,121,94,12,36,42,35,43,33,28,55,50,46,92,95,54,61,68,41,59,66,54,38,65,71,44,50,49,53,48,45,48,68,58,22,38,88,29,36,49,73,49,77,44,80,38,35,51,39,91,70,96,51,62,38,60,30,40,31,44,34,34,22,61,32,65,66,23,51,54,46,32,74,68,35,84,48,35,59,58,52,62,67,50,45,70,78,31,27,82,62,73,66,45,71,40,55,24,38,119